Protein AF-A0A6A4Z3H6-F1 (afdb_monomer)

pLDDT: mean 82.69, std 18.21, range [42.62, 98.75]

Radius of gyration: 33.9 Å; Cα contacts (8 Å, |Δi|>4): 107; chains: 1; bounding box: 63×97×68 Å

Structure (mmCIF, N/CA/C/O backbone):
data_AF-A0A6A4Z3H6-F1
#
_entry.id   AF-A0A6A4Z3H6-F1
#
loop_
_atom_site.group_PDB
_atom_site.id
_atom_site.type_symbol
_atom_site.label_atom_id
_atom_site.label_alt_id
_atom_site.label_comp_id
_atom_site.label_asym_id
_atom_site.label_entity_id
_atom_site.label_seq_id
_atom_site.pdbx_PDB_ins_code
_atom_site.Cartn_x
_atom_site.Cartn_y
_atom_site.Cartn_z
_atom_site.occupancy
_atom_site.B_iso_or_equiv
_atom_site.auth_seq_id
_atom_site.auth_comp_id
_atom_site.auth_asym_id
_atom_site.auth_atom_id
_atom_site.pdbx_PDB_model_num
ATOM 1 N N . LYS A 1 1 ? 33.068 -50.184 -39.467 1.00 46.91 1 LYS A N 1
ATOM 2 C CA . LYS A 1 1 ? 32.140 -51.270 -39.064 1.00 46.91 1 LYS A CA 1
ATOM 3 C C . LYS A 1 1 ? 30.859 -51.106 -39.882 1.00 46.91 1 LYS A C 1
ATOM 5 O O . LYS A 1 1 ? 30.187 -50.107 -39.667 1.00 46.91 1 LYS A O 1
ATOM 10 N N . PRO A 1 2 ? 30.599 -51.965 -40.880 1.00 42.84 2 PRO A N 1
ATOM 11 C CA . PRO A 1 2 ? 29.449 -51.827 -41.769 1.00 42.84 2 PRO A CA 1
ATOM 12 C C . PRO A 1 2 ? 28.185 -52.395 -41.109 1.00 42.84 2 PRO A C 1
ATOM 14 O O . PRO A 1 2 ? 28.246 -53.429 -40.444 1.00 42.84 2 PRO A O 1
ATOM 17 N N . THR A 1 3 ? 27.057 -51.708 -41.273 1.00 44.66 3 THR A N 1
ATOM 18 C CA . THR A 1 3 ? 25.731 -52.185 -40.855 1.00 44.66 3 THR A CA 1
ATOM 19 C C . THR A 1 3 ? 25.186 -53.131 -41.927 1.00 44.66 3 THR A C 1
ATOM 21 O O . THR A 1 3 ? 25.078 -52.704 -43.077 1.00 44.66 3 THR A O 1
ATOM 24 N N . PRO A 1 4 ? 24.818 -54.382 -41.608 1.00 47.03 4 PRO A N 1
ATOM 25 C CA . PRO A 1 4 ? 24.083 -55.227 -42.537 1.00 47.03 4 PRO A CA 1
ATOM 26 C C . PRO A 1 4 ? 22.573 -54.946 -42.443 1.00 47.03 4 PRO A C 1
ATOM 28 O O . PRO A 1 4 ? 21.999 -54.988 -41.358 1.00 47.03 4 PRO A O 1
ATOM 31 N N . ALA A 1 5 ? 21.925 -54.705 -43.584 1.00 46.59 5 ALA A N 1
ATOM 32 C CA . ALA A 1 5 ? 20.551 -55.170 -43.827 1.00 46.59 5 ALA A CA 1
ATOM 33 C C . ALA A 1 5 ? 20.649 -56.659 -44.224 1.00 46.59 5 ALA A C 1
ATOM 35 O O . ALA A 1 5 ? 21.679 -57.000 -44.819 1.00 46.59 5 ALA A O 1
ATOM 36 N N . PRO A 1 6 ? 19.693 -57.571 -43.926 1.00 49.28 6 PRO A N 1
ATOM 37 C CA . PRO A 1 6 ? 18.291 -57.565 -44.405 1.00 49.28 6 PRO A CA 1
ATOM 38 C C . PRO A 1 6 ? 17.328 -58.176 -43.324 1.00 49.28 6 PRO A C 1
ATOM 40 O O . PRO A 1 6 ? 17.731 -58.274 -42.173 1.00 49.28 6 PRO A O 1
ATOM 43 N N . THR A 1 7 ? 16.044 -58.544 -43.475 1.00 42.62 7 THR A N 1
ATOM 44 C CA . THR A 1 7 ? 15.325 -59.286 -44.530 1.00 42.62 7 THR A CA 1
ATOM 45 C C . THR A 1 7 ? 13.811 -59.254 -44.243 1.00 42.62 7 THR A C 1
ATOM 47 O O . THR A 1 7 ? 13.389 -59.334 -43.092 1.00 42.62 7 THR A O 1
ATOM 50 N N . SER A 1 8 ? 12.998 -59.197 -45.300 1.00 51.31 8 SER A N 1
ATOM 51 C CA . SER A 1 8 ? 11.547 -59.445 -45.289 1.00 51.31 8 SER A CA 1
ATOM 52 C C . SER A 1 8 ? 11.228 -60.898 -44.903 1.00 51.31 8 SER A C 1
ATOM 54 O O . SER A 1 8 ? 11.755 -61.826 -45.518 1.00 51.31 8 SER A O 1
ATOM 56 N N . THR A 1 9 ? 10.346 -61.110 -43.922 1.00 46.16 9 THR A N 1
ATOM 57 C CA . THR A 1 9 ? 9.790 -62.430 -43.592 1.00 46.16 9 THR A CA 1
ATOM 58 C C . THR A 1 9 ? 8.290 -62.484 -43.885 1.00 46.16 9 THR A C 1
ATOM 60 O O . THR A 1 9 ? 7.494 -61.656 -43.450 1.00 46.16 9 THR A O 1
ATOM 63 N N . LYS A 1 10 ? 7.923 -63.495 -44.677 1.00 53.69 10 LYS A N 1
ATOM 64 C CA . LYS A 1 10 ? 6.562 -63.896 -45.055 1.00 53.69 10 LYS A CA 1
ATOM 65 C C . LYS A 1 10 ? 5.774 -64.386 -43.818 1.00 53.69 10 LYS A C 1
ATOM 67 O O . LYS A 1 10 ? 6.397 -64.961 -42.926 1.00 53.69 10 LYS A O 1
ATOM 72 N N . PRO A 1 11 ? 4.436 -64.231 -43.749 1.00 44.16 11 PRO A N 1
ATOM 73 C CA . PRO A 1 11 ? 3.663 -64.640 -42.576 1.00 44.16 11 PRO A CA 1
ATOM 74 C C . PRO A 1 11 ? 3.508 -66.167 -42.493 1.00 44.16 11 PRO A C 1
ATOM 76 O O . PRO A 1 11 ? 3.209 -66.818 -43.497 1.00 44.16 11 PRO A O 1
ATOM 79 N N . THR A 1 12 ? 3.655 -66.720 -41.287 1.00 49.53 12 THR A N 1
ATOM 80 C CA . THR A 1 12 ? 3.369 -68.129 -40.956 1.00 49.53 12 THR A CA 1
ATOM 81 C C . THR A 1 12 ? 1.929 -68.270 -40.420 1.00 49.53 12 THR A C 1
ATOM 83 O O . THR A 1 12 ? 1.476 -67.369 -39.711 1.00 49.53 12 THR A O 1
ATOM 86 N N . PRO A 1 13 ? 1.192 -69.364 -40.713 1.00 46.91 13 PRO A N 1
ATOM 87 C CA . PRO A 1 13 ? -0.201 -69.540 -40.283 1.00 46.91 13 PRO A CA 1
ATOM 88 C C . PRO A 1 13 ? -0.344 -69.856 -38.785 1.00 46.91 13 PRO A C 1
ATOM 90 O O . PRO A 1 13 ? 0.464 -70.592 -38.219 1.00 46.91 13 PRO A O 1
ATOM 93 N N . ALA A 1 14 ? -1.413 -69.347 -38.166 1.00 51.69 14 ALA A N 1
ATOM 94 C CA . ALA A 1 14 ? -1.787 -69.637 -36.780 1.00 51.69 14 ALA A CA 1
ATOM 95 C C . ALA A 1 14 ? -2.509 -71.004 -36.635 1.00 51.69 14 ALA A C 1
ATOM 97 O O . ALA A 1 14 ? -3.229 -71.407 -37.554 1.00 51.69 14 ALA A O 1
ATOM 98 N N . PRO A 1 15 ? -2.369 -71.711 -35.493 1.00 53.66 15 PRO A N 1
ATOM 99 C CA . PRO A 1 15 ? -3.080 -72.962 -35.221 1.00 53.66 15 PRO A CA 1
ATOM 100 C C . PRO A 1 15 ? -4.569 -72.752 -34.859 1.00 53.66 15 PRO A C 1
ATOM 102 O O . PRO A 1 15 ? -4.948 -71.674 -34.395 1.00 53.66 15 PRO A O 1
ATOM 105 N N . PRO A 1 16 ? -5.433 -73.775 -35.039 1.00 47.91 16 PRO A N 1
ATOM 106 C CA . PRO A 1 16 ? -6.884 -73.638 -34.920 1.00 47.91 16 PRO A CA 1
ATOM 107 C C . PRO A 1 16 ? -7.360 -73.613 -33.459 1.00 47.91 16 PRO A C 1
ATOM 109 O O . PRO A 1 16 ? -7.101 -74.537 -32.688 1.00 47.91 16 PRO A O 1
ATOM 112 N N . SER A 1 17 ? -8.127 -72.580 -33.101 1.00 50.78 17 SER A N 1
ATOM 113 C CA . SER A 1 17 ? -8.857 -72.496 -31.832 1.00 50.78 17 SER A CA 1
ATOM 114 C C . SER A 1 17 ? -10.112 -73.373 -31.886 1.00 50.78 17 SER A C 1
ATOM 116 O O . SER A 1 17 ? -11.005 -73.145 -32.702 1.00 50.78 17 SER A O 1
ATOM 118 N N . LYS A 1 18 ? -10.182 -74.390 -31.020 1.00 52.91 18 LYS A N 1
ATOM 119 C CA . LYS A 1 18 ? -11.377 -75.211 -30.790 1.00 52.91 18 LYS A CA 1
ATOM 120 C C . LYS A 1 18 ? -12.097 -74.710 -29.539 1.00 52.91 18 LYS A C 1
ATOM 122 O O . LYS A 1 18 ? -11.848 -75.218 -28.453 1.00 52.91 18 LYS A O 1
ATOM 127 N N . ASN A 1 19 ? -12.979 -73.726 -29.692 1.00 47.94 19 ASN A N 1
ATOM 128 C CA . ASN A 1 19 ? -14.159 -73.604 -28.833 1.00 47.94 19 ASN A CA 1
ATOM 129 C C . ASN A 1 19 ? -15.202 -72.674 -29.480 1.00 47.94 19 ASN A C 1
ATOM 131 O O . ASN A 1 19 ? -14.835 -71.586 -29.926 1.00 47.94 19 ASN A O 1
ATOM 135 N N . PRO A 1 20 ? -16.486 -73.070 -29.558 1.00 49.25 20 PRO A N 1
ATOM 136 C CA . PRO A 1 20 ? -17.523 -72.241 -30.157 1.00 49.25 20 PRO A CA 1
ATOM 137 C C . PRO A 1 20 ? -17.864 -71.045 -29.257 1.00 49.25 20 PRO A C 1
ATOM 139 O O . PRO A 1 20 ? -18.230 -71.196 -28.093 1.00 49.25 20 PRO A O 1
ATOM 142 N N . THR A 1 21 ? -17.741 -69.843 -29.819 1.00 54.78 21 THR A N 1
ATOM 143 C CA . THR A 1 21 ? -18.185 -68.577 -29.225 1.00 54.78 21 THR A CA 1
ATOM 144 C C . THR A 1 21 ? -19.720 -68.543 -29.136 1.00 54.78 21 THR A C 1
ATOM 146 O O . THR A 1 21 ? -20.377 -68.796 -30.148 1.00 54.78 21 THR A O 1
ATOM 149 N N . PRO A 1 22 ? -20.324 -68.210 -27.979 1.00 53.72 22 PRO A N 1
ATOM 150 C CA . PRO A 1 22 ? -21.763 -67.972 -27.890 1.00 53.72 22 PRO A CA 1
ATOM 151 C C . PRO A 1 22 ? -22.187 -66.749 -28.718 1.00 53.72 22 PRO A C 1
ATOM 153 O O . PRO A 1 22 ? -21.480 -65.743 -28.764 1.00 53.72 22 PRO A O 1
ATOM 156 N N . ALA A 1 23 ? -23.351 -66.836 -29.365 1.00 52.47 23 ALA A N 1
ATOM 157 C CA . ALA A 1 23 ? -23.920 -65.766 -30.182 1.00 52.47 23 ALA A CA 1
ATOM 158 C C . ALA A 1 23 ? -24.195 -64.480 -29.364 1.00 52.47 23 ALA A C 1
ATOM 160 O O . ALA A 1 23 ? -24.556 -64.568 -28.188 1.00 52.47 23 ALA A O 1
ATOM 161 N N . PRO A 1 24 ? -24.066 -63.283 -29.968 1.00 53.03 24 PRO A N 1
ATOM 162 C CA . PRO A 1 24 ? -24.248 -62.019 -29.266 1.00 53.03 24 PRO A CA 1
ATOM 163 C C . PRO A 1 24 ? -25.730 -61.759 -28.964 1.00 53.03 24 PRO A C 1
ATOM 165 O O . PRO A 1 24 ? -26.563 -61.636 -29.864 1.00 53.03 24 PRO A O 1
ATOM 168 N N . THR A 1 25 ? -26.055 -61.630 -27.681 1.00 55.00 25 THR A N 1
ATOM 169 C CA . THR A 1 25 ? -27.365 -61.176 -27.204 1.00 55.00 25 THR A CA 1
ATOM 170 C C . THR A 1 25 ? -27.541 -59.690 -27.532 1.00 55.00 25 THR A C 1
ATOM 172 O O . THR A 1 25 ? -26.694 -58.870 -27.180 1.00 55.00 25 THR A O 1
ATOM 175 N N . LYS A 1 26 ? -28.641 -59.317 -28.202 1.00 52.56 26 LYS A N 1
ATOM 176 C CA . LYS A 1 26 ? -28.997 -57.910 -28.454 1.00 52.56 26 LYS A CA 1
ATOM 177 C C . LYS A 1 26 ? -29.223 -57.188 -27.120 1.00 52.56 26 LYS A C 1
ATOM 179 O O . LYS A 1 26 ? -30.199 -57.465 -26.429 1.00 52.56 26 LYS A O 1
ATOM 184 N N . GLN A 1 27 ? -28.326 -56.271 -26.770 1.00 49.94 27 GLN A N 1
ATOM 185 C CA . GLN A 1 27 ? -28.463 -55.408 -25.599 1.00 49.94 27 GLN A CA 1
ATOM 186 C C . GLN A 1 27 ? -29.461 -54.267 -25.906 1.00 49.94 27 GLN A C 1
ATOM 188 O O . GLN A 1 27 ? -29.407 -53.710 -27.006 1.00 49.94 27 GLN A O 1
ATOM 193 N N . PRO A 1 28 ? -30.382 -53.912 -24.989 1.00 58.72 28 PRO A N 1
ATOM 194 C CA . PRO A 1 28 ? -31.270 -52.760 -25.160 1.00 58.72 28 PRO A CA 1
ATOM 195 C C . PRO A 1 28 ? -30.467 -51.452 -25.281 1.00 58.72 28 PRO A C 1
ATOM 197 O O . PRO A 1 28 ? -29.392 -51.354 -24.681 1.00 58.72 28 PRO A O 1
ATOM 200 N N . PRO A 1 29 ? -30.959 -50.437 -26.017 1.00 59.28 29 PRO A N 1
ATOM 201 C CA . PRO A 1 29 ? -30.254 -49.168 -26.144 1.00 59.28 29 PRO A CA 1
ATOM 202 C C . PRO A 1 29 ? -30.112 -48.493 -24.773 1.00 59.28 29 PRO A C 1
ATOM 204 O O . PRO A 1 29 ? -31.089 -48.319 -24.044 1.00 59.28 29 PRO A O 1
ATOM 207 N N . SER A 1 30 ? -28.879 -48.116 -24.433 1.00 66.62 30 SER A N 1
ATOM 208 C CA . SER A 1 30 ? -28.573 -47.310 -23.250 1.00 66.62 30 SER A CA 1
ATOM 209 C C . SER A 1 30 ? -29.246 -45.934 -23.366 1.00 66.62 30 SER A C 1
ATOM 211 O O . SER A 1 30 ? -29.202 -45.344 -24.449 1.00 66.62 30 SER A O 1
ATOM 213 N N . PRO A 1 31 ? -29.833 -45.383 -22.287 1.00 61.41 31 PRO A N 1
ATOM 214 C CA . PRO A 1 31 ? -30.343 -44.018 -22.303 1.00 61.41 31 PRO A CA 1
ATOM 215 C C . PRO A 1 31 ? -29.201 -43.025 -22.568 1.00 61.41 31 PRO A C 1
ATOM 217 O O . PRO A 1 31 ? -28.071 -43.220 -22.113 1.00 61.41 31 PRO A O 1
ATOM 220 N N . ALA A 1 32 ? -29.502 -41.984 -23.346 1.00 66.25 32 ALA A N 1
ATOM 221 C CA . ALA A 1 32 ? -28.560 -40.927 -23.700 1.00 66.25 32 ALA A CA 1
ATOM 222 C C . ALA A 1 32 ? -28.034 -40.204 -22.441 1.00 66.25 32 ALA A C 1
ATOM 224 O O . ALA A 1 32 ? -28.790 -40.038 -21.481 1.00 66.25 32 ALA A O 1
ATOM 225 N N . PRO A 1 33 ? -26.767 -39.747 -22.427 1.00 62.78 33 PRO A N 1
ATOM 226 C CA . PRO A 1 33 ? -26.250 -38.958 -21.319 1.00 62.78 33 PRO A CA 1
ATOM 227 C C . PRO A 1 33 ? -27.031 -37.644 -21.208 1.00 62.78 33 PRO A C 1
ATOM 229 O O . PRO A 1 33 ? -27.122 -36.875 -22.166 1.00 62.78 33 PRO A O 1
ATOM 232 N N . THR A 1 34 ? -27.596 -37.390 -20.029 1.00 60.09 34 THR A N 1
ATOM 233 C CA . THR A 1 34 ? -28.198 -36.103 -19.672 1.00 60.09 34 THR A CA 1
ATOM 234 C C . THR A 1 34 ? -27.155 -34.996 -19.861 1.00 60.09 34 THR A C 1
ATOM 236 O O . THR A 1 34 ? -26.041 -35.140 -19.348 1.00 60.09 34 THR A O 1
ATOM 239 N N . PRO A 1 35 ? -27.462 -33.896 -20.573 1.00 61.78 35 PRO A N 1
ATOM 240 C CA . PRO A 1 35 ? -26.519 -32.796 -20.707 1.00 61.78 35 PRO A CA 1
ATOM 241 C C . PRO A 1 35 ? -26.225 -32.206 -19.324 1.00 61.78 35 PRO A C 1
ATOM 243 O O . PRO A 1 35 ? -27.142 -31.812 -18.601 1.00 61.78 35 PRO A O 1
ATOM 246 N N . SER A 1 36 ? -24.943 -32.149 -18.953 1.00 65.06 36 SER A N 1
ATOM 247 C CA . SER A 1 36 ? -24.496 -31.364 -17.799 1.00 65.06 36 SER A CA 1
ATOM 248 C C . SER A 1 36 ? -24.973 -29.918 -17.960 1.00 65.06 36 SER A C 1
ATOM 250 O O . SER A 1 36 ? -24.874 -29.379 -19.067 1.00 65.06 36 SER A O 1
ATOM 252 N N . PRO A 1 37 ? -25.471 -29.266 -16.895 1.00 65.00 37 PRO A N 1
ATOM 253 C CA . PRO A 1 37 ? -25.877 -27.874 -16.982 1.00 65.00 37 PRO A CA 1
ATOM 254 C C . PRO A 1 37 ? -24.676 -27.021 -17.401 1.00 65.00 37 PRO A C 1
ATOM 256 O O . PRO A 1 37 ? -23.615 -27.061 -16.777 1.00 65.00 37 PRO A O 1
ATOM 259 N N . THR A 1 38 ? -24.851 -26.258 -18.479 1.00 64.75 38 THR A N 1
ATOM 260 C CA . THR A 1 38 ? -23.914 -25.222 -18.915 1.00 64.75 38 THR A CA 1
ATOM 261 C C . THR A 1 38 ? -23.611 -24.302 -17.727 1.00 64.75 38 THR A C 1
ATOM 263 O O . THR A 1 38 ? -24.563 -23.816 -17.108 1.00 64.75 38 THR A O 1
ATOM 266 N N . PRO A 1 39 ? -22.334 -24.036 -17.382 1.00 66.38 39 PRO A N 1
ATOM 267 C CA . PRO A 1 39 ? -22.024 -23.064 -16.349 1.00 66.38 39 PRO A CA 1
ATOM 268 C C . PRO A 1 39 ? -22.627 -21.722 -16.758 1.00 66.38 39 PRO A C 1
ATOM 270 O O . PRO A 1 39 ? -22.292 -21.166 -17.805 1.00 66.38 39 PRO A O 1
ATOM 273 N N . VAL A 1 40 ? -23.559 -21.233 -15.944 1.00 61.06 40 VAL A N 1
ATOM 274 C CA . VAL A 1 40 ? -24.150 -19.906 -16.106 1.00 61.06 40 VAL A CA 1
ATOM 275 C C . VAL A 1 40 ? -22.997 -18.896 -16.125 1.00 61.06 40 VAL A C 1
ATOM 277 O O . VAL A 1 40 ? -22.117 -19.002 -15.264 1.00 61.06 40 VAL A O 1
ATOM 280 N N . PRO A 1 41 ? -22.948 -17.937 -17.068 1.00 60.81 41 PRO A N 1
ATOM 281 C CA . PRO A 1 41 ? -21.950 -16.880 -17.031 1.00 60.81 41 PRO A CA 1
ATOM 282 C C . PRO A 1 41 ? -22.088 -16.132 -15.704 1.00 60.81 41 PRO A C 1
ATOM 284 O O . PRO A 1 41 ? -23.040 -15.381 -15.498 1.00 60.81 41 PRO A O 1
ATOM 287 N N . VAL A 1 42 ? -21.165 -16.369 -14.772 1.00 64.00 42 VAL A N 1
ATOM 288 C CA . VAL A 1 42 ? -21.080 -15.573 -13.551 1.00 64.00 42 VAL A CA 1
ATOM 289 C C . VAL A 1 42 ? -20.562 -14.220 -13.995 1.00 64.00 42 VAL A C 1
ATOM 291 O O . VAL A 1 42 ? -19.367 -14.056 -14.243 1.00 64.00 42 VAL A O 1
ATOM 294 N N . THR A 1 43 ? -21.464 -13.255 -14.152 1.00 62.97 43 THR A N 1
ATOM 295 C CA . THR A 1 43 ? -21.078 -11.863 -14.350 1.00 62.97 43 THR A CA 1
ATOM 296 C C . THR A 1 43 ? -20.161 -11.506 -13.181 1.00 62.97 43 THR A C 1
ATOM 298 O O . THR A 1 43 ? -20.599 -11.604 -12.028 1.00 62.97 43 THR A O 1
ATOM 301 N N . PRO A 1 44 ? -18.878 -11.171 -13.419 1.00 60.78 44 PRO A N 1
ATOM 302 C CA . PRO A 1 44 ? -17.991 -10.824 -12.326 1.00 60.78 44 PRO A CA 1
ATOM 303 C C . PRO A 1 44 ? -18.631 -9.659 -11.572 1.00 60.78 44 PRO A C 1
ATOM 305 O O . PRO A 1 44 ? -19.186 -8.758 -12.211 1.00 60.78 44 PRO A O 1
ATOM 308 N N . PRO A 1 45 ? -18.611 -9.666 -10.230 1.00 59.41 45 PRO A N 1
ATOM 309 C CA . PRO A 1 45 ? -19.194 -8.577 -9.472 1.00 59.41 45 PRO A CA 1
ATOM 310 C C . PRO A 1 45 ? -18.558 -7.275 -9.950 1.00 59.41 45 PRO A C 1
ATOM 312 O O . PRO A 1 45 ? -17.334 -7.114 -9.909 1.00 59.41 45 PRO A O 1
ATOM 315 N N . SER A 1 46 ? -19.400 -6.362 -10.434 1.00 74.75 46 SER A N 1
ATOM 316 C CA . SER A 1 46 ? -18.993 -5.018 -10.828 1.00 74.75 46 SER A CA 1
ATOM 317 C C . SER A 1 46 ? -18.684 -4.219 -9.565 1.00 74.75 46 SER A C 1
ATOM 319 O O . SER A 1 46 ? -19.462 -3.382 -9.114 1.00 74.75 46 SER A O 1
ATOM 321 N N . CYS A 1 47 ? -17.550 -4.522 -8.946 1.00 86.00 47 CYS A N 1
ATOM 322 C CA . CYS A 1 47 ? -17.062 -3.792 -7.794 1.00 86.00 47 CYS A CA 1
ATOM 323 C C . CYS A 1 47 ? -16.358 -2.527 -8.270 1.00 86.00 47 CYS A C 1
ATOM 325 O O . CYS A 1 47 ? -15.300 -2.602 -8.905 1.00 86.00 47 CYS A O 1
ATOM 327 N N . ALA A 1 48 ? -16.943 -1.373 -7.945 1.00 88.94 48 ALA A N 1
ATOM 328 C CA . ALA A 1 48 ? -16.313 -0.080 -8.160 1.00 88.94 48 ALA A CA 1
ATOM 329 C C . ALA A 1 48 ? -14.934 -0.048 -7.480 1.00 88.94 48 ALA A C 1
ATOM 331 O O . ALA A 1 48 ? -14.771 -0.501 -6.346 1.00 88.94 48 ALA A O 1
ATOM 332 N N . ARG A 1 49 ? -13.924 0.479 -8.178 1.00 92.88 49 ARG A N 1
ATOM 333 C CA . ARG A 1 49 ? -12.563 0.614 -7.642 1.00 92.88 49 ARG A CA 1
ATOM 334 C C . ARG A 1 49 ? -12.374 1.991 -7.023 1.00 92.88 49 ARG A C 1
ATOM 336 O O . ARG A 1 49 ? -11.760 2.869 -7.623 1.00 92.88 49 ARG A O 1
ATOM 343 N N . VAL A 1 50 ? -12.925 2.175 -5.827 1.00 95.50 50 VAL A N 1
ATOM 344 C CA . VAL A 1 50 ? -12.777 3.410 -5.049 1.00 95.50 50 VAL A CA 1
ATOM 345 C C . VAL A 1 50 ? -11.763 3.179 -3.937 1.00 95.50 50 VAL A C 1
ATOM 347 O O . VAL A 1 50 ? -12.038 2.461 -2.981 1.00 95.50 50 VAL A O 1
ATOM 350 N N . ARG A 1 51 ? -10.583 3.790 -4.067 1.00 97.31 51 ARG A N 1
ATOM 351 C CA . ARG A 1 51 ? -9.551 3.762 -3.023 1.00 97.31 51 ARG A CA 1
ATOM 352 C C . ARG A 1 51 ? -9.924 4.740 -1.915 1.00 97.31 51 ARG A C 1
ATOM 354 O O . ARG A 1 51 ? -10.198 5.904 -2.197 1.00 97.31 51 ARG A O 1
ATOM 361 N N . LYS A 1 52 ? -9.929 4.263 -0.674 1.00 96.81 52 LYS A N 1
ATOM 362 C CA . LYS A 1 52 ? -10.323 5.021 0.521 1.00 96.81 52 LYS A CA 1
ATOM 363 C C . LYS A 1 52 ? -9.108 5.351 1.383 1.00 96.81 52 LYS A C 1
ATOM 365 O O . LYS A 1 52 ? -8.100 4.641 1.316 1.00 96.81 52 LYS A O 1
ATOM 370 N N . SER A 1 53 ? -9.209 6.400 2.202 1.00 97.56 53 SER A N 1
ATOM 371 C CA . SER A 1 53 ? -8.230 6.598 3.273 1.00 97.56 53 SER A CA 1
ATOM 372 C C . SER A 1 53 ? -8.331 5.424 4.236 1.00 97.56 53 SER A C 1
ATOM 374 O O . SER A 1 53 ? -9.426 4.902 4.449 1.00 97.56 53 SER A O 1
ATOM 376 N N . TRP A 1 54 ? -7.217 5.028 4.846 1.00 97.69 54 TRP A N 1
ATOM 377 C CA . TRP A 1 54 ? -7.229 3.999 5.885 1.00 97.69 54 TRP A CA 1
ATOM 378 C C . TRP A 1 54 ? -8.290 4.275 6.963 1.00 97.69 54 TRP A C 1
ATOM 380 O O . TRP A 1 54 ? -9.033 3.377 7.355 1.00 97.69 54 TRP A O 1
ATOM 390 N N . ASP A 1 55 ? -8.416 5.536 7.377 1.00 95.88 55 ASP A N 1
ATOM 391 C CA . ASP A 1 55 ? -9.304 5.961 8.465 1.00 95.88 55 ASP A CA 1
ATOM 392 C C . ASP A 1 55 ? -10.793 5.959 8.085 1.00 95.88 55 ASP A C 1
ATOM 394 O O . ASP A 1 55 ? -11.650 5.975 8.963 1.00 95.88 55 ASP A O 1
ATOM 398 N N . SER A 1 56 ? -11.117 5.922 6.788 1.00 96.81 56 SER A N 1
ATOM 399 C CA . SER A 1 56 ? -12.500 5.800 6.296 1.00 96.81 56 SER A CA 1
ATOM 400 C C . SER A 1 56 ? -12.897 4.363 5.948 1.00 96.81 56 SER A C 1
ATOM 402 O O . SER A 1 56 ? -14.032 4.118 5.532 1.00 96.81 56 SER A O 1
ATOM 404 N N . MET A 1 57 ? -11.981 3.405 6.102 1.00 97.44 57 MET A N 1
ATOM 405 C CA . MET A 1 57 ? -12.288 1.989 5.941 1.00 97.44 57 MET A CA 1
ATOM 406 C C . MET A 1 57 ? -12.974 1.434 7.184 1.00 97.44 57 MET A C 1
ATOM 408 O O . MET A 1 57 ? -12.634 1.768 8.317 1.00 97.44 57 MET A O 1
ATOM 412 N N . THR A 1 58 ? -13.894 0.506 6.962 1.00 97.06 58 THR A N 1
ATOM 413 C CA . THR A 1 58 ? -14.422 -0.353 8.023 1.00 97.06 5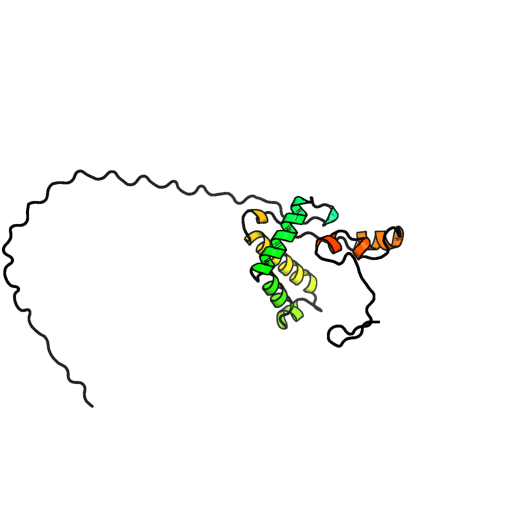8 THR A CA 1
ATOM 414 C C . THR A 1 58 ? -13.342 -1.307 8.544 1.00 97.06 58 THR A C 1
ATOM 416 O O . THR A 1 58 ? -12.368 -1.614 7.849 1.00 97.06 58 THR A O 1
ATOM 419 N N . ALA A 1 59 ? -13.533 -1.833 9.757 1.00 97.00 59 ALA A N 1
ATOM 420 C CA . ALA A 1 59 ? -12.628 -2.830 10.333 1.00 97.00 59 ALA A CA 1
ATOM 421 C C . ALA A 1 59 ? -12.489 -4.079 9.439 1.00 97.00 59 ALA A C 1
ATOM 423 O O . ALA A 1 59 ? -11.385 -4.594 9.269 1.00 97.00 59 ALA A O 1
ATOM 424 N N . ASP A 1 60 ? -13.579 -4.516 8.798 1.00 97.44 60 ASP A N 1
ATOM 425 C CA . ASP A 1 60 ? -13.574 -5.664 7.884 1.00 97.44 60 ASP A CA 1
ATOM 426 C C . ASP A 1 60 ? -12.787 -5.392 6.599 1.00 97.44 60 ASP A C 1
ATOM 428 O O . ASP A 1 60 ? -12.069 -6.270 6.107 1.00 97.44 60 ASP A O 1
ATOM 432 N N . GLU A 1 61 ? -12.875 -4.177 6.052 1.00 97.31 61 GLU A N 1
ATOM 433 C CA . GLU A 1 61 ? -12.066 -3.768 4.902 1.00 97.31 61 GLU A CA 1
ATOM 434 C C . GLU A 1 61 ? -10.575 -3.743 5.267 1.00 97.31 61 GLU A C 1
ATOM 436 O O . GLU A 1 61 ? -9.753 -4.261 4.506 1.00 97.31 61 GLU A O 1
ATOM 441 N N . GLN A 1 62 ? -10.220 -3.196 6.436 1.00 97.94 62 GLN A N 1
ATOM 442 C CA . GLN A 1 62 ? -8.836 -3.172 6.925 1.00 97.94 62 GLN A CA 1
ATOM 443 C C . GLN A 1 62 ? -8.305 -4.594 7.144 1.00 97.94 62 GLN A C 1
ATOM 445 O O . GLN A 1 62 ? -7.244 -4.944 6.626 1.00 97.94 62 GLN A O 1
ATOM 450 N N . ALA A 1 63 ? -9.066 -5.450 7.833 1.00 97.62 63 ALA A N 1
ATOM 451 C CA . ALA A 1 63 ? -8.702 -6.845 8.069 1.00 97.62 63 ALA A CA 1
ATOM 452 C C . ALA A 1 63 ? -8.568 -7.633 6.757 1.00 97.62 63 ALA A C 1
ATOM 454 O O . ALA A 1 63 ? -7.643 -8.432 6.588 1.00 97.62 63 ALA A O 1
ATOM 455 N N . THR A 1 64 ? -9.455 -7.385 5.790 1.00 98.25 64 THR A N 1
ATOM 456 C CA . THR A 1 64 ? -9.377 -8.001 4.461 1.00 98.25 64 THR A CA 1
ATOM 457 C C . THR A 1 64 ? -8.109 -7.569 3.735 1.00 98.25 64 THR A C 1
ATOM 459 O O . THR A 1 64 ? -7.400 -8.437 3.224 1.00 98.25 64 THR A O 1
ATOM 462 N N . TYR A 1 65 ? -7.768 -6.278 3.748 1.00 98.31 65 TYR A N 1
ATOM 463 C CA . TYR A 1 65 ? -6.524 -5.780 3.163 1.00 98.31 65 TYR A CA 1
ATOM 464 C C . TYR A 1 65 ? -5.283 -6.401 3.818 1.00 98.31 65 TYR A C 1
ATOM 466 O O . TYR A 1 65 ? -4.448 -6.967 3.114 1.00 98.31 65 TYR A O 1
ATOM 474 N N . VAL A 1 66 ? -5.189 -6.379 5.151 1.00 98.12 66 VAL A N 1
ATOM 475 C CA . VAL A 1 66 ? -4.052 -6.958 5.891 1.00 98.12 66 VAL A CA 1
ATOM 476 C C . VAL A 1 66 ? -3.909 -8.452 5.595 1.00 98.12 66 VAL A C 1
ATOM 478 O O . VAL A 1 66 ? -2.811 -8.917 5.293 1.00 98.12 66 VAL A O 1
ATOM 481 N N . SER A 1 67 ? -5.016 -9.202 5.586 1.00 98.38 67 SER A N 1
ATOM 482 C CA . SER A 1 67 ? -4.981 -10.631 5.253 1.00 98.38 67 SER A CA 1
ATOM 483 C C . SER A 1 67 ? -4.554 -10.900 3.803 1.00 98.38 67 SER A C 1
ATOM 485 O O . SER A 1 67 ? -3.866 -11.884 3.547 1.00 98.38 67 SER A O 1
ATOM 487 N N . ALA A 1 68 ? -4.916 -10.027 2.855 1.00 98.62 68 ALA A N 1
ATOM 488 C CA . ALA A 1 68 ? -4.490 -10.139 1.461 1.00 98.62 68 ALA A CA 1
ATOM 489 C C . ALA A 1 68 ? -2.980 -9.915 1.318 1.00 98.62 68 ALA A C 1
ATOM 491 O O . ALA A 1 68 ? -2.317 -10.640 0.580 1.00 98.62 68 ALA A O 1
ATOM 492 N N . ILE A 1 69 ? -2.434 -8.934 2.045 1.00 98.31 69 ILE A N 1
ATOM 493 C CA . ILE A 1 69 ? -0.992 -8.669 2.090 1.00 98.31 69 ILE A CA 1
ATOM 494 C C . ILE A 1 69 ? -0.246 -9.875 2.665 1.00 98.31 69 ILE A C 1
ATOM 496 O O . ILE A 1 69 ? 0.690 -10.349 2.025 1.00 98.31 69 ILE A O 1
ATOM 500 N N . GLY A 1 70 ? -0.693 -10.410 3.807 1.00 98.12 70 GLY A N 1
ATOM 501 C CA . GLY A 1 70 ? -0.105 -11.611 4.410 1.00 98.12 70 GLY A CA 1
ATOM 502 C C . GLY A 1 70 ? -0.099 -12.795 3.442 1.00 98.12 70 GLY A C 1
ATOM 503 O O . GLY A 1 70 ? 0.952 -13.363 3.159 1.00 98.12 70 GLY A O 1
ATOM 504 N N . LEU A 1 71 ? -1.237 -13.078 2.802 1.00 98.75 71 LEU A N 1
ATOM 505 C CA . LEU A 1 71 ? -1.328 -14.161 1.821 1.00 98.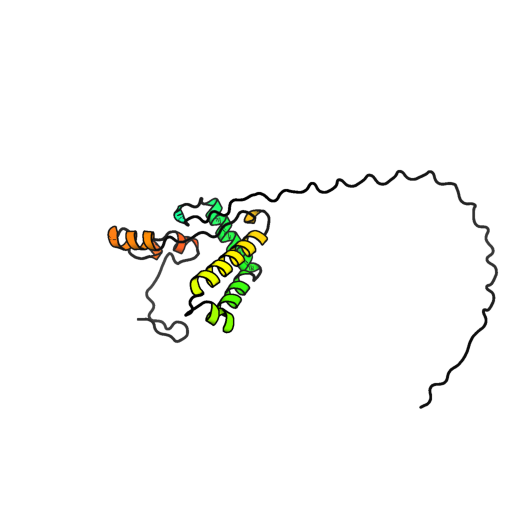75 71 LEU A CA 1
ATOM 506 C C . LEU A 1 71 ? -0.443 -13.928 0.582 1.00 98.75 71 LEU A C 1
ATOM 508 O O . LEU A 1 71 ? 0.119 -14.874 0.026 1.00 98.75 71 LEU A O 1
ATOM 512 N N . ALA A 1 72 ? -0.306 -12.681 0.122 1.00 98.69 72 ALA A N 1
ATOM 513 C CA . ALA A 1 72 ? 0.603 -12.336 -0.967 1.00 98.69 72 ALA A CA 1
ATOM 514 C C . ALA A 1 72 ? 2.075 -12.537 -0.576 1.00 98.69 72 ALA A C 1
ATOM 516 O O . ALA A 1 72 ? 2.874 -12.927 -1.432 1.00 98.69 72 ALA A O 1
ATOM 517 N N . MET A 1 73 ? 2.440 -12.277 0.683 1.00 98.38 73 MET A N 1
ATOM 518 C CA . MET A 1 73 ? 3.771 -12.562 1.222 1.00 98.38 73 MET A CA 1
ATOM 519 C C . MET A 1 73 ? 4.018 -14.072 1.295 1.00 98.38 73 MET A C 1
ATOM 521 O O . MET A 1 73 ? 5.012 -14.528 0.733 1.00 98.38 73 MET A O 1
ATOM 525 N N . ASP A 1 74 ? 3.081 -14.848 1.848 1.00 98.44 74 ASP A N 1
ATOM 526 C CA . ASP A 1 74 ? 3.176 -16.315 1.951 1.00 98.44 74 ASP A CA 1
ATOM 527 C C . ASP A 1 74 ? 3.351 -16.985 0.580 1.00 98.44 74 ASP A C 1
ATOM 529 O O . ASP A 1 74 ? 4.096 -17.950 0.420 1.00 98.44 74 ASP A O 1
ATOM 533 N N . LYS A 1 75 ? 2.688 -16.447 -0.451 1.00 98.31 75 LYS A N 1
ATOM 534 C CA . LYS A 1 75 ? 2.801 -16.922 -1.841 1.00 98.31 75 LYS A CA 1
ATOM 535 C C . LYS A 1 75 ? 4.029 -16.380 -2.588 1.00 98.31 75 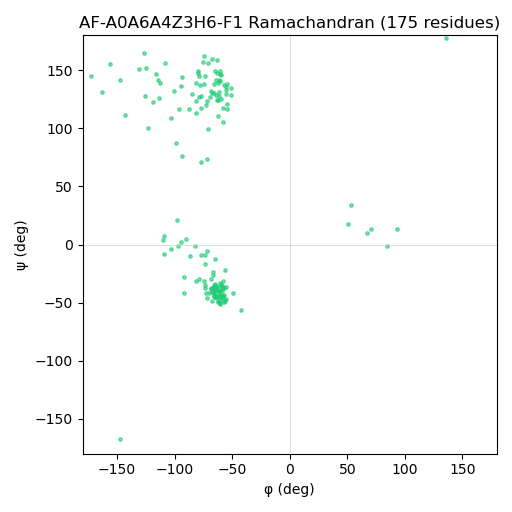LYS A C 1
ATOM 537 O O . LYS A 1 75 ? 4.191 -16.669 -3.775 1.00 98.31 75 LYS A O 1
ATOM 542 N N . GLY A 1 76 ? 4.852 -15.542 -1.957 1.00 98.19 76 GLY A N 1
ATOM 543 C CA . GLY A 1 76 ? 5.999 -14.871 -2.579 1.00 98.19 76 GLY A CA 1
ATOM 544 C C . GLY A 1 76 ? 5.628 -13.829 -3.646 1.00 98.19 76 GLY A C 1
ATOM 545 O O . GLY A 1 76 ? 6.498 -13.336 -4.363 1.00 98.19 76 GLY A O 1
ATOM 546 N N . LEU A 1 77 ? 4.348 -13.476 -3.784 1.00 98.56 77 LEU A N 1
ATOM 547 C CA . LEU A 1 77 ? 3.866 -12.498 -4.763 1.00 98.56 77 LEU A CA 1
ATOM 548 C C . LEU A 1 77 ? 4.231 -11.071 -4.358 1.00 98.56 77 LEU A C 1
ATOM 550 O O . LEU A 1 77 ? 4.615 -10.281 -5.216 1.00 98.56 77 LEU A O 1
ATOM 554 N N . TYR A 1 78 ? 4.180 -10.758 -3.062 1.00 98.38 78 TYR A N 1
ATOM 555 C CA . TYR A 1 78 ? 4.626 -9.463 -2.547 1.00 98.38 78 TYR A CA 1
ATOM 556 C C . TYR A 1 78 ? 6.106 -9.217 -2.884 1.00 98.38 78 TYR A C 1
ATOM 558 O O . TYR A 1 78 ? 6.463 -8.167 -3.416 1.00 98.38 78 TYR A O 1
ATOM 566 N N . GLN A 1 79 ? 6.955 -10.231 -2.675 1.00 97.94 79 GLN A N 1
ATOM 567 C CA . GLN A 1 79 ? 8.390 -10.156 -2.960 1.00 97.94 79 GLN A CA 1
ATOM 568 C C . GLN A 1 79 ? 8.684 -9.887 -4.445 1.00 97.94 79 GLN A C 1
ATOM 570 O O . GLN A 1 79 ? 9.605 -9.140 -4.765 1.00 97.94 79 GLN A O 1
ATOM 575 N N . LYS A 1 80 ? 7.878 -10.427 -5.370 1.00 97.81 80 LYS A N 1
ATOM 576 C CA . LYS A 1 80 ? 8.023 -10.131 -6.807 1.00 97.81 80 LYS A CA 1
ATOM 577 C C . LYS A 1 80 ? 7.845 -8.645 -7.109 1.00 97.81 80 LYS A C 1
ATOM 579 O O . LYS A 1 80 ? 8.587 -8.107 -7.921 1.00 97.81 80 LYS A O 1
ATOM 584 N N . PHE A 1 81 ? 6.900 -7.976 -6.453 1.00 98.25 81 PHE A N 1
ATOM 585 C CA . PHE A 1 81 ? 6.689 -6.537 -6.623 1.00 98.25 81 PHE A CA 1
ATOM 586 C C . PHE A 1 81 ? 7.850 -5.716 -6.047 1.00 98.25 81 PHE A C 1
ATOM 588 O O . PHE A 1 81 ? 8.304 -4.776 -6.699 1.00 98.25 81 PHE A O 1
ATOM 595 N N . VAL A 1 82 ? 8.421 -6.142 -4.913 1.00 97.75 82 VAL A N 1
ATOM 596 C CA . VAL A 1 82 ? 9.677 -5.571 -4.392 1.00 97.75 82 VAL A CA 1
ATOM 597 C C . VAL A 1 82 ? 10.797 -5.686 -5.431 1.00 97.75 82 VAL A C 1
ATOM 599 O O . VAL A 1 82 ? 11.448 -4.688 -5.730 1.00 97.75 82 VAL A O 1
ATOM 602 N N . TYR A 1 83 ? 10.981 -6.859 -6.046 1.00 97.62 83 TYR A N 1
ATOM 603 C CA . TYR A 1 83 ? 12.002 -7.050 -7.080 1.00 97.62 83 TYR A CA 1
ATOM 604 C C . TYR A 1 83 ? 11.741 -6.239 -8.346 1.00 97.62 83 TYR A C 1
ATOM 606 O O . TYR A 1 83 ? 12.683 -5.670 -8.884 1.00 97.62 83 TYR A O 1
ATOM 614 N N . ILE A 1 84 ? 10.487 -6.118 -8.793 1.00 97.44 84 ILE A N 1
ATOM 615 C CA . ILE A 1 84 ? 10.135 -5.252 -9.929 1.00 97.44 84 ILE A CA 1
ATOM 616 C C . ILE A 1 84 ? 10.572 -3.813 -9.654 1.00 97.44 84 ILE A C 1
ATOM 618 O O . ILE A 1 84 ? 11.123 -3.178 -10.539 1.00 97.44 84 ILE A O 1
ATOM 622 N N . HIS A 1 85 ? 10.351 -3.286 -8.452 1.00 98.06 85 HIS A N 1
ATOM 623 C CA . HIS A 1 85 ? 10.757 -1.921 -8.112 1.00 98.06 85 HIS A CA 1
ATOM 624 C C . HIS A 1 85 ? 12.276 -1.767 -7.893 1.00 98.06 85 HIS A C 1
ATOM 626 O O . HIS A 1 85 ? 12.835 -0.691 -8.119 1.00 98.06 85 HIS A O 1
ATOM 632 N N . GLN A 1 86 ? 12.939 -2.819 -7.405 1.00 95.69 86 GLN A N 1
ATOM 633 C CA . GLN A 1 86 ? 14.369 -2.819 -7.085 1.00 95.69 86 GLN A CA 1
ATOM 634 C C . GLN A 1 86 ? 15.266 -3.047 -8.308 1.00 95.69 86 GLN A C 1
ATOM 636 O O . GLN A 1 86 ? 16.394 -2.556 -8.317 1.00 95.69 86 GLN A O 1
ATOM 641 N N . GLU A 1 87 ? 14.802 -3.806 -9.305 1.00 97.44 87 GLU A N 1
ATOM 642 C CA . GLU A 1 87 ? 15.564 -4.110 -10.518 1.00 97.44 87 GLU A CA 1
ATOM 643 C C . GLU A 1 87 ? 16.106 -2.814 -11.138 1.00 97.44 87 GLU A C 1
ATOM 645 O O . GLU A 1 87 ? 15.411 -1.802 -11.201 1.00 97.44 87 GLU A O 1
ATOM 650 N N . GLN A 1 88 ? 17.379 -2.821 -11.531 1.00 96.19 88 GLN A N 1
ATOM 651 C CA . GLN A 1 88 ? 18.144 -1.613 -11.823 1.00 96.19 88 GLN A CA 1
ATOM 652 C C . GLN A 1 88 ? 17.515 -0.751 -12.923 1.00 96.19 88 GLN A C 1
ATOM 654 O O . GLN A 1 88 ? 17.463 0.476 -12.788 1.00 96.19 88 GLN A O 1
ATOM 659 N N . MET A 1 89 ? 17.061 -1.365 -14.013 1.00 95.88 89 MET A N 1
ATOM 660 C CA . MET A 1 89 ? 16.455 -0.640 -15.128 1.00 95.88 89 MET A CA 1
ATOM 661 C C . MET A 1 89 ? 15.078 -0.109 -14.749 1.00 95.88 89 MET A C 1
ATOM 663 O O . MET A 1 89 ? 14.801 1.074 -14.932 1.00 95.88 89 MET A O 1
ATOM 667 N N . SER A 1 90 ? 14.260 -0.947 -14.126 1.00 96.00 90 SER A N 1
ATOM 668 C CA . SER A 1 90 ? 12.946 -0.577 -13.616 1.00 96.00 90 SER A CA 1
ATOM 669 C C . SER A 1 90 ? 13.019 0.560 -12.590 1.00 96.00 90 SER A C 1
ATOM 671 O O . SER A 1 90 ? 12.237 1.508 -12.643 1.00 96.00 90 SER A O 1
ATOM 673 N N . ASN A 1 91 ? 14.015 0.543 -11.702 1.00 96.81 91 ASN A N 1
ATOM 674 C CA . ASN A 1 91 ? 14.233 1.596 -10.718 1.00 96.81 91 ASN A CA 1
ATOM 675 C C . ASN A 1 91 ? 14.611 2.934 -11.372 1.00 96.81 91 ASN A C 1
ATOM 677 O O . ASN A 1 91 ? 14.096 3.977 -10.961 1.00 96.81 91 ASN A O 1
ATOM 681 N N . ARG A 1 92 ? 15.464 2.895 -12.407 1.00 96.62 92 ARG A N 1
ATOM 682 C CA . ARG A 1 92 ? 15.831 4.067 -13.222 1.00 96.62 92 ARG A CA 1
ATOM 683 C C . ARG A 1 92 ? 14.644 4.635 -13.989 1.00 96.62 92 ARG A C 1
ATOM 685 O O . ARG A 1 92 ? 14.548 5.846 -14.132 1.00 96.62 92 ARG A O 1
ATOM 692 N N . GLU A 1 93 ? 13.743 3.789 -14.476 1.00 95.75 93 GLU A N 1
ATOM 693 C CA . GLU A 1 93 ? 12.483 4.253 -15.059 1.00 95.75 93 GLU A CA 1
ATOM 694 C C . GLU A 1 93 ? 11.597 4.902 -13.990 1.00 95.75 93 GLU A C 1
ATOM 696 O O . GLU A 1 93 ? 11.034 5.974 -14.212 1.00 95.75 93 GLU A O 1
ATOM 701 N N . ALA A 1 94 ? 11.503 4.275 -12.816 1.00 96.94 94 ALA A N 1
ATOM 702 C CA . ALA A 1 94 ? 10.614 4.679 -11.739 1.00 96.94 94 ALA A CA 1
ATOM 703 C C . ALA A 1 94 ? 10.995 6.009 -11.071 1.00 96.94 94 ALA A C 1
ATOM 705 O O . ALA A 1 94 ? 10.094 6.691 -10.592 1.00 96.94 94 ALA A O 1
ATOM 706 N N . HIS A 1 95 ? 12.275 6.402 -11.028 1.00 98.19 95 HIS A N 1
ATOM 707 C CA . HIS A 1 95 ? 12.756 7.546 -10.234 1.00 98.19 95 HIS A CA 1
ATOM 708 C C . HIS A 1 95 ? 13.643 8.502 -11.027 1.00 98.19 95 HIS A C 1
ATOM 710 O O . HIS A 1 95 ? 14.370 8.098 -11.924 1.00 98.19 95 HIS A O 1
ATOM 716 N N . GLY A 1 96 ? 13.631 9.786 -10.650 1.00 96.38 96 GLY A N 1
ATOM 717 C CA . GLY A 1 96 ? 14.492 10.803 -11.271 1.00 96.38 96 GLY A CA 1
ATOM 718 C C . GLY A 1 96 ? 14.105 11.159 -12.710 1.00 96.38 96 GLY A C 1
ATOM 719 O O . GLY A 1 96 ? 14.876 11.807 -13.410 1.00 96.38 96 GLY A O 1
ATOM 720 N N . THR A 1 97 ? 12.914 10.751 -13.153 1.00 95.44 97 THR A N 1
ATOM 721 C CA . THR A 1 97 ? 12.400 10.961 -14.510 1.00 95.44 97 THR A CA 1
ATOM 722 C C . THR A 1 97 ? 11.021 11.624 -14.485 1.00 95.44 97 THR A C 1
ATOM 724 O O . THR A 1 97 ? 10.303 11.600 -13.482 1.00 95.44 97 THR A O 1
ATOM 727 N N . CYS A 1 98 ? 10.592 12.155 -15.632 1.00 96.75 98 CYS A N 1
ATOM 728 C CA . CYS A 1 98 ? 9.238 12.683 -15.833 1.00 96.75 98 CYS A CA 1
ATOM 729 C C . CYS A 1 98 ? 8.146 11.601 -15.741 1.00 96.75 98 CYS A C 1
ATOM 731 O O . CYS A 1 98 ? 6.964 11.933 -15.644 1.00 96.75 98 CYS A O 1
ATOM 733 N N . VAL A 1 99 ? 8.515 10.314 -15.760 1.00 96.75 99 VAL A N 1
ATOM 734 C CA . VAL A 1 99 ? 7.559 9.203 -15.688 1.00 96.75 99 VAL A CA 1
ATOM 735 C C . VAL A 1 99 ? 7.330 8.674 -14.273 1.00 96.75 99 VAL A C 1
ATOM 737 O O . VAL A 1 99 ? 6.497 7.784 -14.116 1.00 96.75 99 VAL A O 1
ATOM 740 N N . PHE A 1 100 ? 7.958 9.263 -13.244 1.00 97.62 100 PHE A N 1
ATOM 741 C CA . PHE A 1 100 ? 7.815 8.867 -11.833 1.00 97.62 100 PHE A CA 1
ATOM 742 C C . PHE A 1 100 ? 6.359 8.565 -11.442 1.00 97.62 100 PHE A C 1
ATOM 744 O O . PHE A 1 100 ? 6.035 7.450 -11.029 1.00 97.62 100 PHE A O 1
ATOM 751 N N . LEU A 1 101 ? 5.445 9.520 -11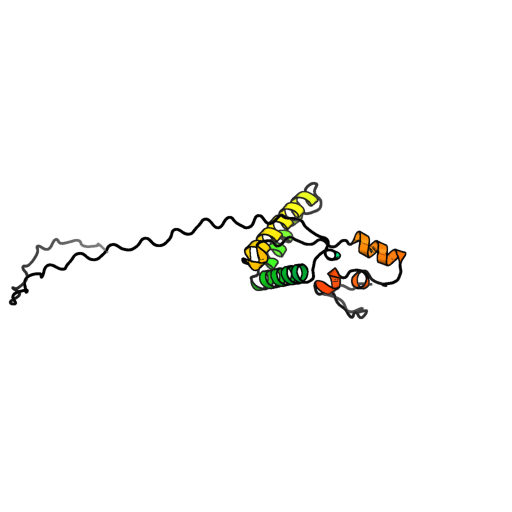.647 1.00 98.06 101 LEU A N 1
ATOM 752 C CA . LEU A 1 101 ? 4.038 9.355 -11.262 1.00 98.06 101 LEU A CA 1
ATOM 753 C C . LEU A 1 101 ? 3.319 8.273 -12.080 1.00 98.06 101 LEU A C 1
ATOM 755 O O . LEU A 1 101 ? 2.487 7.536 -11.546 1.00 98.06 101 LEU A O 1
ATOM 759 N N . PHE A 1 102 ? 3.626 8.162 -13.372 1.00 97.81 102 PHE A N 1
ATOM 760 C CA . PHE A 1 102 ? 2.978 7.204 -14.268 1.00 97.81 102 PHE A CA 1
ATOM 761 C C . PHE A 1 102 ? 3.434 5.771 -13.992 1.00 97.81 102 PHE A C 1
ATOM 763 O O . PHE A 1 102 ? 2.599 4.863 -13.931 1.00 97.81 102 PHE A O 1
ATOM 770 N N . TRP A 1 103 ? 4.733 5.579 -13.759 1.00 98.38 103 TRP A N 1
ATOM 771 C CA . TRP A 1 103 ? 5.316 4.290 -13.413 1.00 98.38 103 TRP A CA 1
ATOM 772 C C . TRP A 1 103 ? 4.704 3.761 -12.109 1.00 98.38 103 TRP A C 1
ATOM 774 O O . TRP A 1 103 ? 4.142 2.664 -12.090 1.00 98.38 103 TRP A O 1
ATOM 784 N N . HIS A 1 104 ? 4.668 4.586 -11.055 1.00 98.56 104 HIS A N 1
ATOM 785 C CA . HIS A 1 104 ? 4.094 4.193 -9.764 1.00 98.56 104 HIS A CA 1
ATOM 786 C C . HIS A 1 104 ? 2.582 3.958 -9.847 1.00 98.56 104 HIS A C 1
ATOM 788 O O . HIS A 1 104 ? 2.063 3.019 -9.241 1.00 98.56 104 HIS A O 1
ATOM 794 N N . ARG A 1 105 ? 1.848 4.744 -10.648 1.00 98.19 105 ARG A N 1
ATOM 795 C CA . ARG A 1 105 ? 0.418 4.501 -10.895 1.00 98.19 105 ARG A CA 1
ATOM 796 C C . ARG A 1 105 ? 0.182 3.126 -11.526 1.00 98.19 105 ARG A C 1
ATOM 798 O O . ARG A 1 105 ? -0.716 2.409 -11.081 1.00 98.19 105 ARG A O 1
ATOM 805 N N . LYS A 1 106 ? 0.985 2.741 -12.525 1.00 98.06 106 LYS A N 1
ATOM 806 C CA . LYS A 1 106 ? 0.920 1.410 -13.153 1.00 98.06 106 LYS A CA 1
ATOM 807 C C . LYS A 1 106 ? 1.305 0.307 -12.165 1.00 98.06 106 LYS A C 1
ATOM 809 O O . LYS A 1 106 ? 0.602 -0.699 -12.089 1.00 98.06 106 LYS A O 1
ATOM 814 N N . TYR A 1 107 ? 2.360 0.515 -11.379 1.00 98.56 107 TYR A N 1
ATOM 815 C CA . TYR A 1 107 ? 2.797 -0.411 -10.335 1.00 98.56 107 TYR A CA 1
ATOM 816 C C . TYR A 1 107 ? 1.679 -0.688 -9.319 1.00 98.56 107 TYR A C 1
ATOM 818 O O . TYR A 1 107 ? 1.331 -1.843 -9.086 1.00 98.56 107 TYR A O 1
ATOM 826 N N . LEU A 1 108 ? 1.033 0.360 -8.795 1.00 98.44 108 LEU A N 1
ATOM 827 C CA . LEU A 1 108 ? -0.084 0.232 -7.853 1.00 98.44 108 LEU A CA 1
ATOM 828 C C . LEU A 1 108 ? -1.308 -0.450 -8.475 1.00 98.44 108 LEU A C 1
ATOM 830 O O . LEU A 1 108 ? -2.012 -1.182 -7.786 1.00 98.44 108 LEU A O 1
ATOM 834 N N . LEU A 1 109 ? -1.597 -0.222 -9.759 1.00 97.94 109 LEU A N 1
ATOM 835 C CA . LEU A 1 109 ? -2.668 -0.941 -10.457 1.00 97.94 109 LEU A CA 1
ATOM 836 C C . LEU A 1 109 ? -2.353 -2.441 -10.569 1.00 97.94 109 LEU A C 1
ATOM 838 O O . LEU A 1 109 ? -3.218 -3.273 -10.299 1.00 97.94 109 LEU A O 1
ATOM 842 N N . GLY A 1 110 ? -1.117 -2.787 -10.938 1.00 98.38 110 GLY A N 1
ATOM 843 C CA . GLY A 1 110 ? -0.651 -4.172 -10.981 1.00 98.38 110 GLY A CA 1
ATOM 844 C C . GLY A 1 110 ? -0.712 -4.843 -9.609 1.00 98.38 110 GLY A C 1
ATOM 845 O O . GLY A 1 110 ? -1.206 -5.963 -9.497 1.00 98.38 110 GLY A O 1
ATOM 846 N N . PHE A 1 111 ? -0.282 -4.135 -8.565 1.00 98.75 111 PHE A N 1
ATOM 847 C CA . PHE A 1 111 ? -0.294 -4.629 -7.191 1.00 98.75 111 PHE A CA 1
ATOM 848 C C . PHE A 1 111 ? -1.723 -4.884 -6.696 1.00 98.75 111 PHE A C 1
ATOM 850 O O . PHE A 1 111 ? -2.017 -5.957 -6.176 1.00 98.75 111 PHE A O 1
ATOM 857 N N . GLU A 1 112 ? -2.651 -3.955 -6.948 1.00 98.62 112 GLU A N 1
ATOM 858 C CA . GLU A 1 112 ? -4.075 -4.140 -6.642 1.00 98.62 112 GLU A CA 1
ATOM 859 C C . GLU A 1 112 ? -4.672 -5.346 -7.380 1.00 98.62 112 GLU A C 1
ATOM 861 O O . GLU A 1 112 ? -5.378 -6.154 -6.781 1.00 98.62 112 GLU A O 1
ATOM 866 N N . ASN A 1 113 ? -4.372 -5.502 -8.673 1.00 98.25 113 ASN A N 1
ATOM 867 C CA . ASN A 1 113 ? -4.840 -6.642 -9.462 1.00 98.25 113 ASN A CA 1
ATOM 868 C C . ASN A 1 113 ? -4.301 -7.972 -8.924 1.00 98.25 113 ASN A C 1
ATOM 870 O O . ASN A 1 113 ? -5.048 -8.947 -8.865 1.00 98.25 113 ASN A O 1
ATOM 874 N N . MET A 1 114 ? -3.036 -8.006 -8.496 1.00 98.56 114 MET A N 1
ATOM 875 C CA . MET A 1 114 ? -2.450 -9.179 -7.853 1.00 98.56 114 MET A CA 1
ATOM 876 C C . MET A 1 114 ? -3.206 -9.531 -6.569 1.00 98.56 114 MET A C 1
ATOM 878 O O . MET A 1 114 ? -3.631 -10.676 -6.431 1.00 98.56 114 MET A O 1
ATOM 882 N N . LEU A 1 115 ? -3.480 -8.565 -5.688 1.00 98.62 115 LEU A N 1
ATOM 883 C CA . LEU A 1 115 ? -4.252 -8.828 -4.468 1.00 98.62 115 LEU A CA 1
ATOM 884 C C . LEU A 1 115 ? -5.668 -9.331 -4.779 1.00 98.62 115 LEU A C 1
ATOM 886 O O . LEU A 1 115 ? -6.139 -10.280 -4.160 1.00 98.62 115 LEU A O 1
ATOM 890 N N . ARG A 1 116 ? -6.334 -8.757 -5.787 1.00 97.75 116 ARG A N 1
ATOM 891 C CA . ARG A 1 116 ? -7.672 -9.200 -6.219 1.00 97.75 116 ARG A CA 1
ATOM 892 C C . ARG A 1 116 ? -7.678 -10.606 -6.823 1.00 97.75 116 ARG A C 1
ATOM 894 O O . ARG A 1 116 ? -8.714 -11.262 -6.795 1.00 97.75 116 ARG A O 1
ATOM 901 N N . SER A 1 117 ? -6.543 -11.074 -7.347 1.00 97.19 117 SER A N 1
ATOM 902 C CA . SER A 1 117 ? -6.395 -12.427 -7.903 1.00 97.19 117 SER A CA 1
ATOM 903 C C . SER A 1 117 ? -6.265 -13.528 -6.843 1.00 97.19 117 SER A C 1
ATOM 905 O O . SER A 1 117 ? -6.326 -14.707 -7.179 1.00 97.19 117 SER A O 1
ATOM 907 N N . LEU A 1 118 ? -6.117 -13.169 -5.562 1.00 98.19 118 LEU A N 1
ATOM 908 C CA . LEU A 1 118 ? -5.892 -14.122 -4.468 1.00 98.19 118 LEU A CA 1
ATOM 909 C C . LEU A 1 118 ? -7.127 -14.966 -4.096 1.00 98.19 118 LEU A C 1
ATOM 911 O O . LEU A 1 118 ? -7.016 -15.856 -3.254 1.00 98.19 118 LEU A O 1
ATOM 915 N N . GLY A 1 119 ? -8.291 -14.696 -4.693 1.00 96.44 119 GLY A N 1
ATOM 916 C CA . GLY A 1 119 ? -9.523 -15.467 -4.511 1.00 96.44 119 GLY A CA 1
ATOM 917 C C . GLY A 1 119 ? -10.763 -14.596 -4.311 1.00 96.44 119 GLY A C 1
ATOM 918 O O . GLY A 1 119 ? -10.681 -13.368 -4.235 1.00 96.44 119 GLY A O 1
ATOM 919 N N . ASP A 1 120 ? -11.926 -15.240 -4.182 1.00 95.75 120 ASP A N 1
ATOM 920 C CA . ASP A 1 120 ? -13.230 -14.563 -4.140 1.00 95.75 120 ASP A CA 1
ATOM 921 C C . ASP A 1 120 ? -13.372 -13.539 -3.013 1.00 95.75 120 ASP A C 1
ATOM 923 O O . ASP A 1 120 ? -14.038 -12.518 -3.191 1.00 95.75 120 ASP A O 1
ATOM 927 N N . ARG A 1 121 ? -12.707 -13.768 -1.874 1.00 96.19 121 ARG A N 1
ATOM 928 C CA . ARG A 1 121 ? -12.675 -12.825 -0.747 1.00 96.19 121 ARG A CA 1
ATOM 929 C C . ARG A 1 121 ? -12.071 -11.472 -1.133 1.00 96.19 121 ARG A C 1
ATOM 931 O O . ARG A 1 121 ? -12.480 -10.443 -0.608 1.00 96.19 121 ARG A O 1
ATOM 938 N N . TYR A 1 122 ? -11.107 -11.467 -2.050 1.00 97.69 122 TYR A N 1
ATOM 939 C CA . TYR A 1 122 ? -10.323 -10.285 -2.409 1.00 97.69 122 TYR A CA 1
ATOM 940 C C . TYR A 1 122 ? -10.762 -9.659 -3.730 1.00 97.69 122 TYR A C 1
ATOM 942 O O . TYR A 1 122 ? -10.265 -8.597 -4.096 1.00 97.69 122 TYR A O 1
ATOM 950 N N . LYS A 1 123 ? -11.717 -10.265 -4.445 1.00 95.31 123 LYS A N 1
ATOM 951 C CA . LYS A 1 123 ? -12.121 -9.851 -5.799 1.00 95.31 123 LYS A CA 1
ATOM 952 C C . LYS A 1 123 ? -12.574 -8.394 -5.912 1.00 95.31 123 LYS A C 1
ATOM 954 O O . LYS A 1 123 ? -12.530 -7.839 -7.007 1.00 95.31 123 LYS A O 1
ATOM 959 N N . CYS A 1 124 ? -12.992 -7.781 -4.803 1.00 95.25 124 CYS A N 1
ATOM 960 C CA . CYS A 1 124 ? -13.436 -6.387 -4.7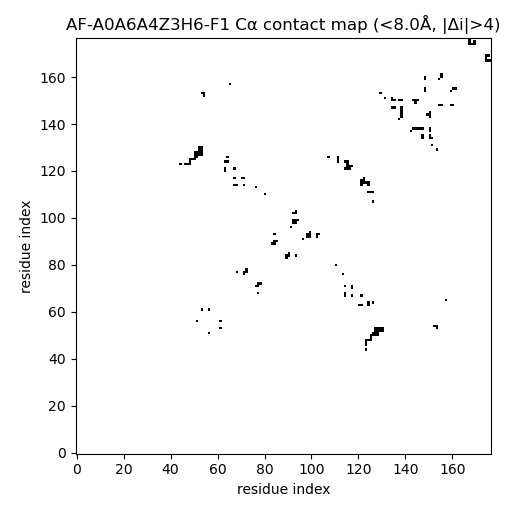14 1.00 95.25 124 CYS A CA 1
ATOM 961 C C . CYS A 1 124 ? -12.474 -5.477 -3.938 1.00 95.25 124 CYS A C 1
ATOM 963 O O . CYS A 1 124 ? -12.762 -4.295 -3.787 1.00 95.25 124 CYS A O 1
ATOM 965 N N . LEU A 1 125 ? -11.324 -5.996 -3.497 1.00 97.19 125 LEU A N 1
ATOM 966 C CA . LEU A 1 125 ? -10.309 -5.235 -2.775 1.00 97.19 125 LEU A CA 1
ATOM 967 C C . LEU A 1 125 ? -9.787 -4.072 -3.629 1.00 97.19 125 LEU A C 1
ATOM 969 O O . LEU A 1 125 ? -9.558 -4.204 -4.836 1.00 97.19 125 LEU A O 1
ATOM 973 N N . THR A 1 126 ? -9.571 -2.938 -2.975 1.00 97.31 126 THR A N 1
ATOM 974 C CA . THR A 1 126 ? -8.866 -1.766 -3.507 1.00 97.31 126 THR A CA 1
ATOM 975 C C . THR A 1 126 ? -7.731 -1.397 -2.567 1.00 97.31 126 THR A C 1
ATOM 977 O O . THR A 1 126 ? -7.832 -1.642 -1.364 1.00 97.31 126 THR A O 1
ATOM 980 N N . LEU A 1 127 ? -6.667 -0.782 -3.084 1.00 98.06 127 LEU A N 1
ATOM 981 C CA . LEU A 1 127 ? -5.598 -0.298 -2.207 1.00 98.06 127 LEU A CA 1
ATOM 982 C C . LEU A 1 127 ? -6.090 0.876 -1.348 1.00 98.06 127 LEU A C 1
ATOM 984 O O . LEU A 1 127 ? -6.664 1.817 -1.905 1.00 98.06 127 LEU A O 1
ATOM 988 N N . PRO A 1 128 ? -5.849 0.866 -0.028 1.00 97.88 128 PRO A N 1
ATOM 989 C CA . PRO A 1 128 ? -6.047 2.047 0.790 1.00 97.88 128 PRO A CA 1
ATOM 990 C C . PRO A 1 128 ? -4.935 3.066 0.552 1.00 97.88 128 PRO A C 1
ATOM 992 O O . PRO A 1 128 ? -3.855 2.726 0.063 1.00 97.88 128 PRO A O 1
ATOM 995 N N . TYR A 1 129 ? -5.178 4.312 0.944 1.00 97.44 129 TYR A N 1
ATOM 996 C CA . TYR A 1 129 ? -4.122 5.312 1.069 1.00 97.44 129 TYR A CA 1
ATOM 997 C C . TYR A 1 129 ? -3.968 5.776 2.515 1.00 97.44 129 TYR A C 1
ATOM 999 O O . TYR A 1 129 ? -4.930 5.858 3.280 1.00 97.44 129 TYR A O 1
ATOM 1007 N N . TRP A 1 130 ? -2.732 6.098 2.882 1.00 96.38 130 TRP A N 1
ATOM 1008 C CA . TRP A 1 130 ? -2.428 6.790 4.123 1.00 96.38 130 TRP A CA 1
ATOM 1009 C C . TRP A 1 130 ? -2.507 8.298 3.886 1.00 96.38 130 TRP A C 1
ATOM 1011 O O . TRP A 1 130 ? -1.717 8.847 3.116 1.00 96.38 130 TRP A O 1
ATOM 1021 N N . ASP A 1 131 ? -3.433 8.975 4.565 1.00 95.69 131 ASP A N 1
ATOM 1022 C CA . ASP A 1 131 ? -3.491 10.437 4.589 1.00 95.69 131 ASP A CA 1
ATOM 1023 C C . ASP A 1 131 ? -2.423 11.025 5.531 1.00 95.69 131 ASP A C 1
ATOM 1025 O O . ASP A 1 131 ? -2.686 11.513 6.634 1.00 95.69 131 ASP A O 1
ATOM 1029 N N . TYR A 1 132 ? -1.163 10.926 5.104 1.00 93.56 132 TYR A N 1
ATOM 1030 C CA . TYR A 1 132 ? -0.019 11.423 5.868 1.00 93.56 132 TYR A CA 1
ATOM 1031 C C . TYR A 1 132 ? -0.132 12.917 6.178 1.00 93.56 132 TYR A C 1
ATOM 1033 O O . TYR A 1 132 ? 0.239 13.340 7.270 1.00 93.56 132 TYR A O 1
ATOM 1041 N N . VAL A 1 133 ? -0.659 13.713 5.244 1.00 93.38 133 VAL A N 1
ATOM 1042 C CA . VAL A 1 133 ? -0.770 15.168 5.407 1.00 93.38 133 VAL A CA 1
ATOM 1043 C C . VAL A 1 133 ? -1.704 15.497 6.565 1.00 93.38 133 VAL A C 1
ATOM 1045 O O . VAL A 1 133 ? -1.353 16.316 7.420 1.00 93.38 133 VAL A O 1
ATOM 1048 N N . GLN A 1 134 ? -2.851 14.820 6.649 1.00 92.00 134 GLN A N 1
ATOM 1049 C CA . GLN A 1 134 ? -3.783 15.006 7.753 1.00 92.00 134 GLN A CA 1
ATOM 1050 C C . GLN A 1 134 ? -3.180 14.557 9.092 1.00 92.00 134 GLN A C 1
ATOM 1052 O O . GLN A 1 134 ? -3.249 15.301 10.073 1.00 92.00 134 GLN A O 1
ATOM 1057 N N . HIS A 1 135 ? -2.531 13.389 9.149 1.00 92.31 135 HIS A N 1
ATOM 1058 C CA . HIS A 1 135 ? -1.898 12.897 10.384 1.0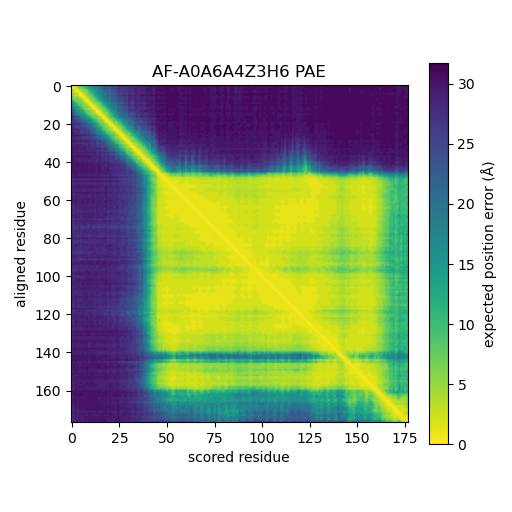0 92.31 135 HIS A CA 1
ATOM 1059 C C . HIS A 1 135 ? -0.738 13.789 10.845 1.00 92.31 135 HIS A C 1
ATOM 1061 O O . HIS A 1 135 ? -0.615 14.080 12.037 1.00 92.31 135 HIS A O 1
ATOM 1067 N N . TYR A 1 136 ? 0.065 14.298 9.912 1.00 91.19 136 TYR A N 1
ATOM 1068 C CA . TYR A 1 136 ? 1.132 15.252 10.201 1.00 91.19 136 TYR A CA 1
ATOM 1069 C C . TYR A 1 136 ? 0.578 16.594 10.702 1.00 91.19 136 TYR A C 1
ATOM 1071 O O . TYR A 1 136 ? 1.054 17.125 11.702 1.00 91.19 136 TYR A O 1
ATOM 1079 N N . SER A 1 137 ? -0.469 17.127 10.068 1.00 90.81 137 SER A N 1
ATOM 1080 C CA . SER A 1 137 ? -1.143 18.355 10.514 1.00 90.81 137 SER A CA 1
ATOM 1081 C C . SER A 1 137 ? -1.682 18.220 11.944 1.00 90.81 137 SER A C 1
ATOM 1083 O O . SER A 1 137 ? -1.459 19.103 12.775 1.00 90.81 137 SER A O 1
ATOM 1085 N N . THR A 1 138 ? -2.320 17.091 12.270 1.00 88.06 138 THR A N 1
ATOM 1086 C CA . THR A 1 138 ? -2.808 16.790 13.625 1.00 88.06 138 THR A CA 1
ATOM 1087 C C . THR A 1 138 ? -1.671 16.741 14.642 1.00 88.06 138 THR A C 1
ATOM 1089 O O . THR A 1 138 ? -1.796 17.355 15.706 1.00 88.06 138 THR A O 1
ATOM 1092 N N . MET A 1 139 ? -0.553 16.084 14.306 1.00 88.88 139 MET A N 1
ATOM 1093 C CA . MET A 1 139 ? 0.651 16.036 15.145 1.00 88.88 139 MET A CA 1
ATOM 1094 C C . MET A 1 139 ? 1.153 17.445 15.484 1.00 88.88 139 MET A C 1
ATOM 1096 O O . MET A 1 139 ? 1.396 17.756 16.648 1.00 88.88 139 MET A O 1
ATOM 1100 N N . GLN A 1 140 ? 1.242 18.320 14.479 1.00 88.19 140 GLN A N 1
ATOM 1101 C CA . GLN A 1 140 ? 1.780 19.670 14.652 1.00 88.19 140 GLN A CA 1
ATOM 1102 C C . GLN A 1 140 ? 0.830 20.611 15.401 1.00 88.19 140 GLN A C 1
ATOM 1104 O O . GLN A 1 140 ? 1.289 21.468 16.156 1.00 88.19 140 GLN A O 1
ATOM 1109 N N . LYS A 1 141 ? -0.486 20.473 15.198 1.00 85.38 141 LYS A N 1
ATOM 1110 C CA . LYS A 1 141 ? -1.485 21.417 15.726 1.00 85.38 141 LYS A CA 1
ATOM 1111 C C . LYS A 1 141 ? -2.034 21.041 17.094 1.00 85.38 141 LYS A C 1
ATOM 1113 O O . LYS A 1 141 ? -2.237 21.921 17.920 1.00 85.38 141 LYS A O 1
ATOM 1118 N N . THR A 1 142 ? -2.321 19.761 17.321 1.00 79.25 142 THR A N 1
ATOM 1119 C CA . THR A 1 142 ? -3.046 19.334 18.530 1.00 79.25 142 THR A CA 1
ATOM 1120 C C . THR A 1 142 ? -2.116 18.960 19.677 1.00 79.25 142 THR A C 1
ATOM 1122 O O . THR A 1 142 ? -2.517 19.076 20.827 1.00 79.25 142 THR A O 1
ATOM 1125 N N . ARG A 1 143 ? -0.887 18.501 19.381 1.00 70.19 143 ARG A N 1
ATOM 1126 C CA . ARG A 1 143 ? 0.042 17.882 20.352 1.00 70.19 143 ARG A CA 1
ATOM 1127 C C . ARG A 1 143 ? -0.578 16.750 21.195 1.00 70.19 143 ARG A C 1
ATOM 1129 O O . ARG A 1 143 ? -0.005 16.352 22.202 1.00 70.19 143 ARG A O 1
ATOM 1136 N N . ASN A 1 144 ? -1.711 16.186 20.765 1.00 76.38 144 ASN A N 1
ATOM 1137 C CA . ASN A 1 144 ? -2.365 15.046 21.424 1.00 76.38 144 ASN A CA 1
ATOM 1138 C C . ASN A 1 144 ? -1.613 13.723 21.188 1.00 76.38 144 ASN A C 1
ATOM 1140 O O . ASN A 1 144 ? -1.928 12.693 21.778 1.00 76.38 144 ASN A O 1
ATOM 1144 N N . CYS A 1 145 ? -0.630 13.749 20.295 1.00 83.88 145 CYS A N 1
ATOM 1145 C CA . CYS A 1 145 ? 0.246 12.654 19.931 1.00 83.88 145 CYS A CA 1
ATOM 1146 C C . CYS A 1 145 ? 1.614 13.257 19.569 1.00 83.88 145 CYS A C 1
ATOM 1148 O O . CYS A 1 145 ? 1.691 14.342 18.990 1.00 83.88 145 CYS A O 1
ATOM 1150 N N . ASN A 1 146 ? 2.698 12.575 19.949 1.00 82.00 146 ASN A N 1
ATOM 1151 C CA . ASN A 1 146 ? 4.061 13.134 19.936 1.00 82.00 146 ASN A CA 1
ATOM 1152 C C . ASN A 1 146 ? 4.950 12.528 18.836 1.00 82.00 146 ASN A C 1
ATOM 1154 O O . ASN A 1 146 ? 6.160 12.746 18.814 1.00 82.00 146 ASN A O 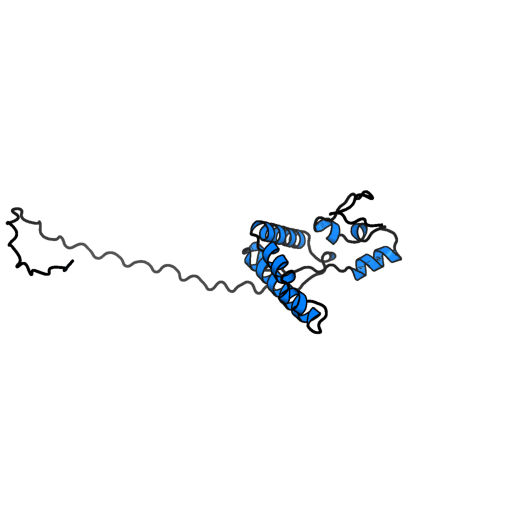1
ATOM 1158 N N . SER A 1 147 ? 4.372 11.720 17.948 1.00 84.31 147 SER A N 1
ATOM 1159 C CA . SER A 1 147 ? 5.065 11.069 16.837 1.00 84.31 147 SER A CA 1
ATOM 1160 C C . SER A 1 147 ? 4.081 10.735 15.723 1.00 84.31 147 SER A C 1
ATOM 1162 O O . SER A 1 147 ? 2.902 10.500 15.988 1.00 84.31 147 SER A O 1
ATOM 1164 N N . ILE A 1 148 ? 4.566 10.614 14.484 1.00 86.06 148 ILE A N 1
ATOM 1165 C CA . ILE A 1 148 ? 3.698 10.208 13.373 1.00 86.06 148 ILE A CA 1
ATOM 1166 C C . ILE A 1 148 ? 3.055 8.837 13.632 1.00 86.06 148 ILE A C 1
ATOM 1168 O O . ILE A 1 148 ? 1.888 8.645 13.324 1.00 86.06 148 ILE A O 1
ATOM 1172 N N . GLU A 1 149 ? 3.782 7.923 14.279 1.00 86.56 149 GLU A N 1
ATOM 1173 C CA . GLU A 1 149 ? 3.294 6.595 14.658 1.00 86.56 149 GLU A CA 1
ATOM 1174 C C . GLU A 1 149 ? 2.139 6.650 15.668 1.00 86.56 149 GLU A C 1
ATOM 1176 O O . GLU A 1 149 ? 1.203 5.853 15.606 1.00 86.56 149 GLU A O 1
ATOM 1181 N N . SER A 1 150 ? 2.176 7.605 16.603 1.00 86.25 150 SER A N 1
ATOM 1182 C CA . SER A 1 150 ? 1.086 7.802 17.563 1.00 86.25 150 SER A CA 1
ATOM 1183 C C . SER A 1 150 ? -0.104 8.549 16.958 1.00 86.25 150 SER A C 1
ATOM 1185 O O . SER A 1 150 ? -1.233 8.276 17.357 1.00 86.25 150 SER A O 1
ATOM 1187 N N . CYS A 1 151 ? 0.133 9.426 15.980 1.00 89.69 151 CYS A N 1
ATOM 1188 C CA . CYS A 1 151 ? -0.901 10.210 15.298 1.00 89.69 151 CYS A CA 1
ATOM 1189 C C . CYS A 1 151 ? -1.562 9.501 14.107 1.00 89.69 151 CYS A C 1
ATOM 1191 O O . CYS A 1 151 ? -2.525 10.026 13.556 1.00 89.69 151 CYS A O 1
ATOM 1193 N N . SER A 1 152 ? -1.028 8.359 13.670 1.00 92.25 152 SER A N 1
ATOM 1194 C CA . SER A 1 152 ? -1.425 7.690 12.433 1.00 92.25 152 SER A CA 1
ATOM 1195 C C . SER A 1 152 ? -1.875 6.255 12.715 1.00 92.25 152 SER A C 1
ATOM 1197 O O . SER A 1 152 ? -1.036 5.367 12.862 1.00 92.25 152 SER A O 1
ATOM 1199 N N . PRO A 1 153 ? -3.187 5.971 12.783 1.00 91.25 153 PRO A N 1
ATOM 1200 C CA . PRO A 1 153 ? -3.678 4.620 13.070 1.00 91.25 153 PRO A CA 1
ATOM 1201 C C . PRO A 1 153 ? -3.138 3.558 12.101 1.00 91.25 153 PRO A C 1
ATOM 1203 O O . PRO A 1 153 ? -2.803 2.447 12.515 1.00 91.25 153 PRO A O 1
ATOM 1206 N N . VAL A 1 154 ? -2.976 3.921 10.824 1.00 94.25 154 VAL A N 1
ATOM 1207 C CA . VAL A 1 154 ? -2.465 3.024 9.778 1.00 94.25 154 VAL A CA 1
ATOM 1208 C C . VAL A 1 154 ? -1.058 2.498 10.059 1.00 94.25 154 VAL A C 1
ATOM 1210 O O . VAL A 1 154 ? -0.773 1.349 9.728 1.00 94.25 154 VAL A O 1
ATOM 1213 N N . THR A 1 155 ? -0.174 3.273 10.700 1.00 91.62 155 THR A N 1
ATOM 1214 C CA . THR A 1 155 ? 1.199 2.800 10.944 1.00 91.62 155 THR A CA 1
ATOM 1215 C C . THR A 1 155 ? 1.207 1.648 11.934 1.00 91.62 155 THR A C 1
ATOM 1217 O O . THR A 1 155 ? 1.897 0.667 11.698 1.00 91.62 155 THR A O 1
ATOM 1220 N N . LYS A 1 156 ? 0.392 1.709 12.992 1.00 89.31 156 LYS A N 1
ATOM 1221 C CA . LYS A 1 156 ? 0.249 0.606 13.957 1.00 89.31 156 LYS A CA 1
ATOM 1222 C C . LYS A 1 156 ? -0.474 -0.586 13.336 1.00 89.31 156 LYS A C 1
ATOM 1224 O O . LYS A 1 156 ? -0.069 -1.727 13.530 1.00 89.31 156 LYS A O 1
ATOM 1229 N N . ALA A 1 157 ? -1.522 -0.322 12.558 1.00 91.62 157 ALA A N 1
ATOM 1230 C CA . ALA A 1 157 ? -2.333 -1.375 11.959 1.00 91.62 157 ALA A CA 1
ATOM 1231 C C . ALA A 1 157 ? -1.582 -2.213 10.908 1.00 91.62 157 ALA A C 1
ATOM 1233 O O . ALA A 1 157 ? -1.912 -3.379 10.703 1.00 91.62 157 ALA A O 1
ATOM 1234 N N . LEU A 1 158 ? -0.559 -1.642 10.265 1.00 91.88 158 LEU A N 1
ATOM 1235 C CA . LEU A 1 158 ? 0.281 -2.326 9.276 1.00 91.88 158 LEU A CA 1
ATOM 1236 C C . LEU A 1 158 ? 1.602 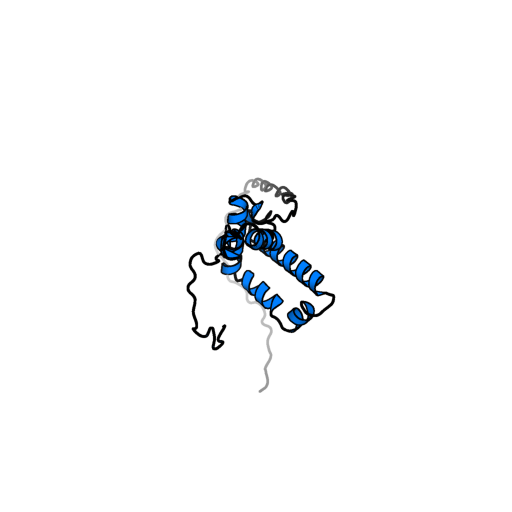-2.865 9.852 1.00 91.88 158 LEU A C 1
ATOM 1238 O O . LEU A 1 158 ? 2.537 -3.128 9.098 1.00 91.88 158 LEU A O 1
ATOM 1242 N N . GLY A 1 159 ? 1.682 -3.057 11.173 1.00 86.69 159 GLY A N 1
ATOM 1243 C CA . GLY A 1 159 ? 2.833 -3.689 11.830 1.00 86.69 159 GLY A CA 1
ATOM 1244 C C . GLY A 1 159 ? 3.912 -2.722 12.324 1.00 86.69 159 GLY A C 1
ATOM 1245 O O . GLY A 1 159 ? 5.011 -3.159 12.654 1.00 86.69 159 GLY A O 1
ATOM 1246 N N . GLY A 1 160 ? 3.620 -1.420 12.384 1.00 85.62 160 GLY A N 1
ATOM 1247 C CA . GLY A 1 160 ? 4.445 -0.448 13.101 1.00 85.62 160 GLY A CA 1
ATOM 1248 C C . GLY A 1 160 ? 4.492 -0.745 14.599 1.00 85.62 160 GLY A C 1
ATOM 1249 O O . GLY A 1 160 ? 3.626 -1.436 15.144 1.00 85.62 160 GLY A O 1
ATOM 1250 N N . SER A 1 161 ? 5.519 -0.232 15.271 1.00 77.50 161 SER A N 1
ATOM 1251 C CA . SER A 1 161 ? 5.718 -0.521 16.683 1.00 77.50 161 SER A CA 1
ATOM 1252 C C . SER A 1 161 ? 4.665 0.186 17.543 1.00 77.50 161 SER A C 1
ATOM 1254 O O . SER A 1 161 ? 4.051 1.192 17.192 1.00 77.50 161 SER A O 1
ATOM 1256 N N . THR A 1 162 ? 4.418 -0.357 18.725 1.00 71.31 162 THR A N 1
ATOM 1257 C CA . THR A 1 162 ? 3.667 0.344 19.777 1.00 71.31 162 THR A CA 1
ATOM 1258 C C . THR A 1 162 ? 4.577 0.750 20.931 1.00 71.31 162 THR A C 1
ATOM 1260 O O . THR A 1 162 ? 4.157 1.508 21.805 1.00 71.31 162 THR A O 1
ATOM 1263 N N . GLN A 1 163 ? 5.829 0.278 20.915 1.00 73.06 163 GLN A N 1
ATOM 1264 C CA . GLN A 1 163 ? 6.848 0.512 21.930 1.00 73.06 163 GLN A CA 1
ATOM 1265 C C . GLN A 1 163 ? 8.213 0.671 21.250 1.00 73.06 163 GLN A C 1
ATOM 1267 O O . GLN A 1 163 ? 8.759 -0.268 20.673 1.00 73.06 163 GLN A O 1
ATOM 1272 N N . GLY A 1 164 ? 8.768 1.879 21.294 1.00 71.06 164 GLY A N 1
ATOM 1273 C CA . GLY A 1 164 ? 10.099 2.177 20.766 1.00 71.06 164 GLY A CA 1
ATOM 1274 C C . GLY A 1 164 ? 11.069 2.531 21.888 1.00 71.06 164 GLY A C 1
ATOM 1275 O O . GLY A 1 164 ? 10.715 3.273 22.802 1.00 71.06 164 GLY A O 1
ATOM 1276 N N . SER A 1 165 ? 12.306 2.046 21.803 1.00 73.12 165 SER A N 1
ATOM 1277 C CA . SER A 1 165 ? 13.431 2.536 22.602 1.00 73.12 165 SER A CA 1
ATOM 1278 C C . SER A 1 165 ? 14.458 3.189 21.681 1.00 73.12 165 SER A C 1
ATOM 1280 O O . SER A 1 165 ? 14.694 2.730 20.561 1.00 73.12 165 SER A O 1
ATOM 1282 N N . ARG A 1 166 ? 15.069 4.294 22.127 1.00 75.56 166 ARG A N 1
ATOM 1283 C CA . ARG A 1 166 ? 16.193 4.881 21.388 1.00 75.56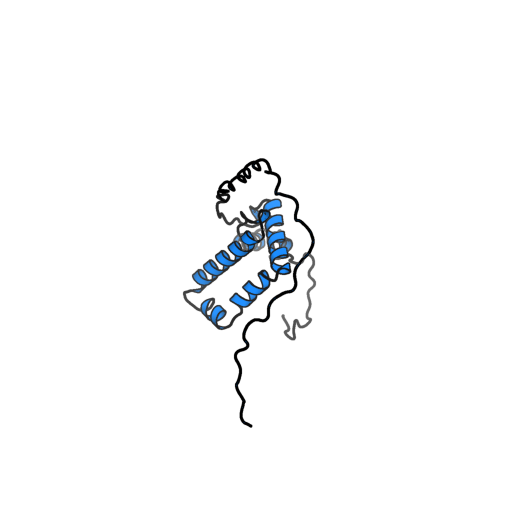 166 ARG A CA 1
ATOM 1284 C C . ARG A 1 166 ? 17.360 3.903 21.436 1.00 75.56 166 ARG A C 1
ATOM 1286 O O . ARG A 1 166 ? 17.739 3.440 22.509 1.00 75.56 166 ARG A O 1
ATOM 1293 N N . SER A 1 167 ? 17.934 3.619 20.277 1.00 75.94 167 SER A N 1
ATOM 1294 C CA . SER A 1 167 ? 19.103 2.763 20.139 1.00 75.94 167 SER A CA 1
ATOM 1295 C C . SER A 1 167 ? 20.174 3.529 19.383 1.00 75.94 167 SER A C 1
ATOM 1297 O O . SER A 1 167 ? 19.913 4.038 18.299 1.00 75.94 167 SER A O 1
ATOM 1299 N N . SER A 1 168 ? 21.376 3.591 19.948 1.00 83.88 168 SER A N 1
ATOM 1300 C CA . SER A 1 168 ? 22.582 4.054 19.255 1.00 83.88 168 SER A CA 1
ATOM 1301 C C . SER A 1 168 ? 23.324 2.912 18.554 1.00 83.88 168 SER A C 1
ATOM 1303 O O . SER A 1 168 ? 24.416 3.112 18.024 1.00 83.88 168 SER A O 1
ATOM 1305 N N . LYS A 1 169 ? 22.767 1.690 18.567 1.00 86.06 169 LYS A N 1
ATOM 1306 C CA . LYS A 1 169 ? 23.378 0.547 17.884 1.00 86.06 169 LYS A CA 1
ATOM 1307 C C . LYS A 1 169 ? 23.364 0.783 16.379 1.00 86.06 169 LYS A C 1
ATOM 1309 O O . LYS A 1 169 ? 22.355 1.211 15.824 1.00 86.06 169 LYS A O 1
ATOM 1314 N N . ALA A 1 170 ? 24.467 0.433 15.729 1.00 84.44 170 ALA A N 1
ATOM 1315 C CA . ALA A 1 170 ? 24.536 0.448 14.279 1.00 84.44 170 ALA A CA 1
ATOM 1316 C C . ALA A 1 170 ? 23.509 -0.534 13.686 1.00 84.44 170 ALA A C 1
ATOM 1318 O O . ALA A 1 170 ? 23.451 -1.698 14.093 1.00 84.44 170 ALA A O 1
ATOM 1319 N N . LEU A 1 171 ? 22.720 -0.080 12.713 1.00 74.00 171 LEU A N 1
ATOM 1320 C CA . LEU A 1 171 ? 21.854 -0.937 11.904 1.00 74.00 171 LEU A CA 1
ATOM 1321 C C . LEU A 1 171 ? 22.609 -1.261 10.616 1.00 74.00 171 LEU A C 1
ATOM 1323 O O . LEU A 1 171 ? 22.943 -0.362 9.849 1.00 74.00 171 LEU A O 1
ATOM 1327 N N . PHE A 1 172 ? 22.923 -2.540 10.403 1.00 81.56 172 PHE A N 1
ATOM 1328 C CA . PHE A 1 172 ? 23.694 -3.009 9.241 1.00 81.56 172 PHE A CA 1
ATOM 1329 C C . PHE A 1 172 ? 25.037 -2.277 9.037 1.00 81.56 172 PHE A C 1
ATOM 1331 O O . PHE A 1 172 ? 25.462 -2.051 7.910 1.00 81.56 172 PHE A O 1
ATOM 1338 N N . GLY A 1 173 ? 25.701 -1.887 10.133 1.00 82.06 173 GLY A N 1
ATOM 1339 C CA . GLY A 1 173 ? 26.971 -1.150 10.091 1.00 82.06 173 GLY A CA 1
ATOM 1340 C C . GLY A 1 173 ? 26.835 0.369 9.925 1.00 82.06 173 GLY A C 1
ATOM 1341 O O . GLY A 1 173 ? 27.843 1.065 9.975 1.00 82.06 173 GLY A O 1
ATOM 1342 N N . TYR A 1 174 ? 25.613 0.895 9.802 1.00 74.06 174 TYR A N 1
ATOM 1343 C CA . TYR A 1 174 ? 25.341 2.330 9.726 1.00 74.06 174 TYR A CA 1
ATOM 1344 C C . TYR A 1 174 ? 24.860 2.872 11.074 1.00 74.06 174 TYR A C 1
ATOM 1346 O O . TYR A 1 174 ? 23.973 2.297 11.709 1.00 74.06 174 TYR A O 1
ATOM 1354 N N . THR A 1 175 ? 25.438 3.988 11.516 1.00 79.88 175 THR A N 1
ATOM 1355 C CA . THR A 1 175 ? 25.003 4.724 12.712 1.00 79.88 175 THR A CA 1
ATOM 1356 C C . THR A 1 175 ? 24.040 5.838 12.325 1.00 79.88 175 THR A C 1
ATOM 1358 O O . THR A 1 175 ? 24.305 6.577 11.379 1.00 79.88 175 THR A O 1
ATOM 1361 N N . PHE A 1 176 ? 22.957 5.988 13.084 1.00 69.56 176 PHE A N 1
ATOM 1362 C CA . PHE A 1 176 ? 21.952 7.029 12.885 1.00 69.56 176 PHE A CA 1
ATOM 1363 C C . PHE A 1 176 ? 21.910 7.895 14.149 1.00 69.56 176 PHE A C 1
ATOM 1365 O O . PHE A 1 176 ? 21.759 7.357 15.248 1.00 69.56 176 PHE A O 1
ATOM 1372 N N . SER A 1 177 ? 22.128 9.203 13.991 1.00 59.34 177 SER A N 1
ATOM 1373 C CA . SER A 1 177 ? 22.140 10.215 15.061 1.00 59.34 177 SER A CA 1
ATOM 1374 C C . SER A 1 177 ? 20.836 10.994 15.115 1.00 59.34 177 SER A C 1
ATOM 1376 O O . SER A 1 177 ? 20.412 11.431 14.021 1.00 59.34 177 SER A O 1
#

Nearest PDB structures (foldseek):
  2p3x-assembly1_A  TM=6.710E-01  e=4.564E+00  Vitis vinifera

InterPro domains:
  IPR002227 Tyrosinase copper-binding domain [PF00264] (77-147)
  IPR002227 Tyrosinase copper-binding domain [PS00497] (95-112)
  IPR008922 Di-copper centre-containing domain superfamily [G3DSA:1.10.1280.10] (10-173)
  IPR008922 Di-copper centre-containing domain superfamily [SSF48056] (37-138)
  IPR050316 Tyrosinase and Hemocyanin [PTHR11474] (27-140)

Sequence (177 aa):
KPTPAPTSTKPTPAPPSKNPTPAPTKQPPSPAPTPSPTPVPVTPPSCARVRKSWDSMTADEQATYVSAIGLAMDKGLYQKFVYIHQEQMSNREAHGTCVFLFWHRKYLLGFENMLRSLGDRYKCLTLPYWDYVQHYSTMQKTRNCNSIESCSPVTKALGGSTQGSRSSKALFGYTFS

Organism: NCBI:txid120398

Foldseek 3Di:
DDDDDDDDDDDDDDDDDPDDDDDDDDDPDDDDDDDDDDPDPPPQPPQDQDAEAPVPDDPLLLVLVLVLCVVCVVVCNNVVLVCCCVPPVSVVCCPPDPCVVVSVVVSQVVVLVSSCVSDPSSVNRYHYDHPLVVLVVCCVPVVPAPDSCRSGPVCVSNPHDPDDDDDQDADVNHGDD

Secondary structure (DSSP, 8-state):
-PPPP----PPPPPPPP--PPPPPP-PPPPPPPPPPPPPP--PPP-------BGGGS-HHHHHHHHHHHHHHHHTTHHHHHHHHHHSHHHHHHHSSSTTHHHHHHHHHHHHHHHHHTT-TTTTT----B--HHHHHHHHHHH-SSSSHHHH-HHHHHTT--S------SPBTTB---

Solvent-accessible surface area (backbone atoms only — not comparable to full-atom values): 11524 Å² total; per-residue (Å²): 135,87,84,82,81,88,80,93,79,80,88,78,88,82,84,88,84,91,72,89,79,79,81,86,76,87,74,80,85,76,82,78,82,76,80,76,81,75,82,71,85,76,73,72,82,87,56,75,85,70,67,43,44,54,87,75,47,54,72,66,57,51,51,48,50,54,52,41,53,52,53,29,46,77,69,47,53,47,56,50,54,53,46,54,56,61,38,69,68,49,30,56,52,39,43,99,46,98,43,27,69,59,45,51,51,50,49,53,51,52,51,35,51,54,45,23,67,76,38,84,92,27,60,62,58,56,59,66,40,80,62,56,68,60,29,50,50,47,33,75,72,65,61,86,27,93,42,68,64,70,42,25,73,62,44,43,76,74,71,41,75,94,76,88,77,95,64,80,67,57,59,97,83,44,74,72,133

Mean predicted aligned error: 14.62 Å